Protein AF-A0A925JXV8-F1 (afdb_monomer)

Sequence (235 aa):
MTEHITTAATVFLMLFRVVAAFDGLYLHLWKYRLYARSESRREHELHTAQRLLFVPVVFFLFYKDFIGMALWAGVLFIALEQIVEIMDVLDERDSRAGLGGLSPTEYAAHVVAITERAALIALALAVKPLSEWSPNVPPGTRAGAPSGDLRGFQHHRRQPARHSAVRLANAPSMPEGNYGSLPQAACCAAWGRLRSLLLILDSSAPDYASRGKARHKFGVTGRDARRAGRSCPRR

Foldseek 3Di:
DLVVLLVLLVVLVVVLVVLLCCLVPVVDCPNPNLVVPPLCPVLVVLNVVLVVLVVLLCVLLPVDLAFAVSVVVNVVSVVVSVVSLVVNVVSQQRSCVVVVGDDPVSVVSSVSSVVSVVSSSCSSVVSRDPVRHHNPDPPPDDPPPPPPCPVVPPDPPDDDDDDDDDDDDDDDDDDPDPPPDDDPVVVVVVVVVVVVVVVVVVVPDDPPVPPPDDDDPPDCDDDDDDDDDDDDDDD

pLDDT: mean 76.9, std 22.36, range [40.5, 98.62]

Secondary structure (DSSP, 8-state):
-HHHHHHHHHHHHHHHHHHHHIIIIIIIIIIS-GGG-GGGHHHHHHHHHHHHHHHHHHIIIIIS---HHHHHHHHHHHHHHHHHHHHHHHHHHHHTGGGTS--HHHHHHHHHHHHHHHHHHHHHHHTS-GGGG-TTPPTT--TTS----TTS-S----PPPPP--------------------HHHHHHHHHHHHHHHHHHHTT---GGG-S-----------------------

Structure (mmCIF, N/CA/C/O backbone):
data_AF-A0A925JXV8-F1
#
_entry.id   AF-A0A925JXV8-F1
#
loop_
_atom_site.group_PDB
_atom_site.id
_atom_site.type_symbol
_atom_site.label_atom_id
_atom_site.label_alt_id
_atom_site.label_comp_id
_atom_site.label_asym_id
_atom_site.label_entity_id
_atom_site.label_seq_id
_atom_site.pdbx_PDB_ins_code
_atom_site.Cartn_x
_atom_site.Cartn_y
_atom_site.Cartn_z
_atom_site.occupancy
_atom_site.B_iso_or_equiv
_atom_site.auth_seq_id
_atom_site.auth_comp_id
_atom_site.auth_asym_id
_atom_site.auth_atom_id
_atom_site.pdbx_PDB_model_num
ATOM 1 N N . MET A 1 1 ? 16.965 -14.262 -16.402 1.00 65.44 1 MET A N 1
ATOM 2 C CA . MET A 1 1 ? 17.018 -13.863 -14.972 1.00 65.44 1 MET A CA 1
ATOM 3 C C . MET A 1 1 ? 15.856 -12.948 -14.604 1.00 65.44 1 MET A C 1
ATOM 5 O O . MET A 1 1 ? 15.180 -13.231 -13.626 1.00 65.44 1 MET A O 1
ATOM 9 N N . THR A 1 2 ? 15.582 -11.905 -15.391 1.00 87.94 2 THR A N 1
ATOM 10 C CA . THR A 1 2 ? 14.465 -10.966 -15.172 1.00 87.94 2 THR A CA 1
ATOM 11 C C . THR A 1 2 ? 13.096 -11.649 -15.080 1.00 87.94 2 THR A C 1
ATOM 13 O O . THR A 1 2 ? 12.330 -11.318 -14.186 1.00 87.94 2 THR A O 1
ATOM 16 N N . GLU A 1 3 ? 12.826 -12.671 -15.900 1.00 91.56 3 GLU A N 1
ATOM 17 C CA . GLU A 1 3 ? 11.551 -13.414 -15.878 1.00 91.56 3 GLU A CA 1
ATOM 18 C C . GLU A 1 3 ? 11.208 -14.019 -14.505 1.00 91.56 3 GLU A C 1
ATOM 20 O O . GLU A 1 3 ? 10.062 -13.943 -14.059 1.00 91.56 3 GLU A O 1
ATOM 25 N N . HIS A 1 4 ? 12.195 -14.573 -13.790 1.00 96.31 4 HIS A N 1
ATOM 26 C CA . HIS A 1 4 ? 11.970 -15.141 -12.456 1.00 96.31 4 HIS A CA 1
ATOM 27 C C . HIS A 1 4 ? 11.665 -14.057 -11.418 1.00 96.31 4 HIS A C 1
ATOM 29 O O . HIS A 1 4 ? 10.803 -14.256 -10.565 1.00 96.31 4 HIS A O 1
ATOM 35 N N . ILE A 1 5 ? 12.321 -12.897 -11.514 1.00 96.50 5 ILE A N 1
ATOM 36 C CA . ILE A 1 5 ? 12.087 -11.760 -10.612 1.00 96.50 5 ILE A CA 1
ATOM 37 C C . ILE A 1 5 ? 10.691 -11.173 -10.858 1.00 96.50 5 ILE A C 1
ATOM 39 O O . ILE A 1 5 ? 9.950 -10.941 -9.906 1.00 96.50 5 ILE A O 1
ATOM 43 N N . THR A 1 6 ? 10.282 -11.012 -12.121 1.00 95.56 6 THR A N 1
ATOM 44 C CA . THR A 1 6 ? 8.925 -10.567 -12.480 1.00 95.56 6 THR A CA 1
ATOM 45 C C . THR A 1 6 ? 7.860 -11.557 -12.009 1.00 95.56 6 THR A C 1
ATOM 47 O O . THR A 1 6 ? 6.818 -11.152 -11.486 1.00 95.56 6 THR A O 1
ATOM 50 N N . THR A 1 7 ? 8.127 -12.861 -12.135 1.00 97.12 7 THR A N 1
ATOM 51 C CA . THR A 1 7 ? 7.237 -13.908 -11.616 1.00 97.12 7 THR A CA 1
ATOM 52 C C . THR A 1 7 ? 7.101 -13.790 -10.100 1.00 97.12 7 THR A C 1
ATOM 54 O O . THR A 1 7 ? 5.983 -13.766 -9.590 1.00 97.12 7 THR A O 1
ATOM 57 N N . ALA A 1 8 ? 8.214 -13.635 -9.379 1.00 98.06 8 ALA A N 1
ATOM 58 C CA . ALA A 1 8 ? 8.202 -13.445 -7.932 1.00 98.06 8 ALA A CA 1
ATOM 59 C C . ALA A 1 8 ? 7.422 -12.184 -7.525 1.00 98.06 8 ALA A C 1
ATOM 61 O O . ALA A 1 8 ? 6.550 -12.266 -6.663 1.00 98.06 8 ALA A O 1
ATOM 62 N N . ALA A 1 9 ? 7.655 -11.046 -8.188 1.00 98.06 9 ALA A N 1
ATOM 63 C CA . ALA A 1 9 ? 6.911 -9.808 -7.944 1.00 98.06 9 ALA A CA 1
ATOM 64 C C . ALA A 1 9 ? 5.397 -10.003 -8.131 1.00 98.06 9 ALA A C 1
ATOM 66 O O . ALA A 1 9 ? 4.598 -9.531 -7.325 1.00 98.06 9 ALA A O 1
ATOM 67 N N . THR A 1 10 ? 5.000 -10.752 -9.162 1.00 97.38 10 THR A N 1
ATOM 68 C CA . THR A 1 10 ? 3.589 -11.062 -9.432 1.00 97.38 10 THR A CA 1
ATOM 69 C C . THR A 1 10 ? 2.994 -11.974 -8.357 1.00 97.38 10 THR A C 1
ATOM 71 O O . THR A 1 10 ? 1.856 -11.765 -7.943 1.00 97.38 10 THR A O 1
ATOM 74 N N . VAL A 1 11 ? 3.751 -12.957 -7.857 1.00 98.31 11 VAL A N 1
ATOM 75 C CA . VAL A 1 11 ? 3.322 -13.805 -6.732 1.00 98.31 11 VAL A CA 1
ATOM 76 C C . VAL A 1 11 ? 3.105 -12.968 -5.472 1.00 98.31 11 VAL A C 1
ATOM 78 O O . VAL A 1 11 ? 2.041 -13.076 -4.868 1.00 98.31 11 VAL A O 1
ATOM 81 N N . PHE A 1 12 ? 4.046 -12.088 -5.114 1.00 98.44 12 PHE A N 1
ATOM 82 C CA . PHE A 1 12 ? 3.872 -11.180 -3.974 1.00 98.44 12 PHE A CA 1
ATOM 83 C C . PHE A 1 12 ? 2.671 -10.247 -4.152 1.00 98.44 12 PHE A C 1
ATOM 85 O O . PHE A 1 12 ? 1.933 -10.037 -3.197 1.00 98.44 12 PHE A O 1
ATOM 92 N N . LEU A 1 13 ? 2.404 -9.758 -5.368 1.00 98.00 13 LEU A N 1
ATOM 93 C CA . LEU A 1 13 ? 1.188 -8.992 -5.652 1.00 98.00 13 LEU A CA 1
ATOM 94 C C . LEU A 1 13 ? -0.088 -9.801 -5.389 1.00 98.00 13 LEU A C 1
ATOM 96 O O . LEU A 1 13 ? -1.047 -9.265 -4.836 1.00 98.00 13 LEU A O 1
ATOM 100 N N . MET A 1 14 ? -0.124 -11.080 -5.763 1.00 98.31 14 MET A N 1
ATOM 101 C CA . MET A 1 14 ? -1.291 -11.927 -5.498 1.00 98.31 14 MET A CA 1
ATOM 102 C C . MET A 1 14 ? -1.467 -12.209 -4.004 1.00 98.31 14 MET A C 1
ATOM 104 O O . MET A 1 14 ? -2.591 -12.124 -3.511 1.00 98.31 14 MET A O 1
ATOM 108 N N . LEU A 1 15 ? -0.380 -12.497 -3.284 1.00 98.31 15 LEU A N 1
ATOM 109 C CA . LEU A 1 15 ? -0.408 -12.722 -1.835 1.00 98.31 15 LEU A CA 1
ATOM 110 C C . LEU A 1 15 ? -0.863 -11.466 -1.083 1.00 98.31 15 LEU A C 1
ATOM 112 O O . LEU A 1 15 ? -1.846 -11.532 -0.343 1.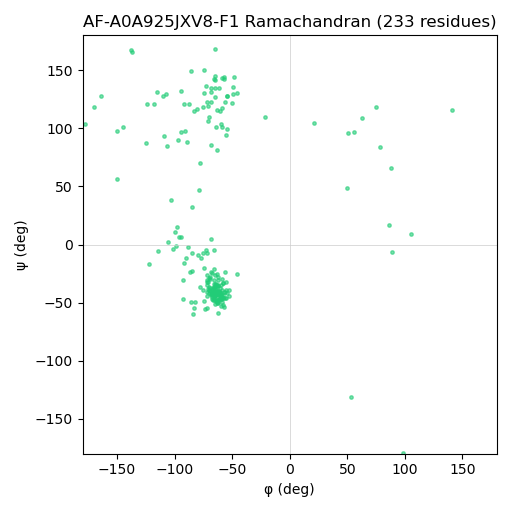00 98.31 15 LEU A O 1
ATOM 116 N N . PHE A 1 16 ? -0.278 -10.312 -1.415 1.00 98.00 16 PHE A N 1
ATOM 117 C CA . PHE A 1 16 ? -0.672 -9.014 -0.873 1.00 98.00 16 PHE A CA 1
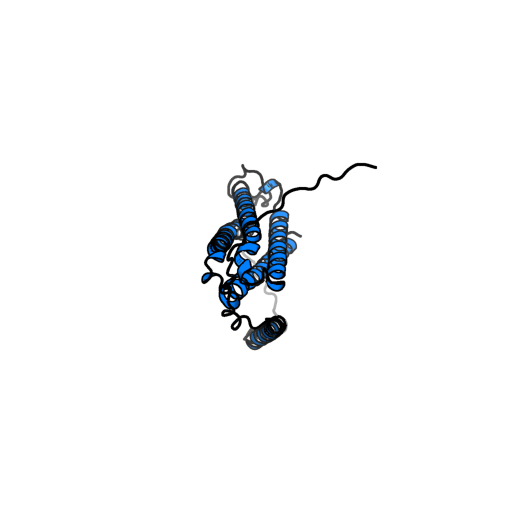ATOM 118 C C . PHE A 1 16 ? -2.173 -8.769 -1.033 1.00 98.00 16 PHE A C 1
ATOM 120 O O . PHE A 1 16 ? -2.846 -8.352 -0.095 1.00 98.00 16 PHE A O 1
ATOM 127 N N . ARG A 1 17 ? -2.745 -9.081 -2.204 1.00 96.75 17 ARG A N 1
ATOM 128 C CA . ARG A 1 17 ? -4.188 -8.915 -2.439 1.00 96.75 17 ARG A CA 1
ATOM 129 C C . ARG A 1 17 ? -5.046 -9.821 -1.563 1.00 96.75 17 ARG A C 1
ATOM 131 O O . ARG A 1 17 ? -6.148 -9.415 -1.199 1.00 96.75 17 ARG A O 1
ATOM 138 N N . VAL A 1 18 ? -4.580 -11.027 -1.243 1.00 98.12 18 VAL A N 1
ATOM 139 C CA . VAL A 1 18 ? -5.290 -11.933 -0.330 1.00 98.12 18 VAL A CA 1
ATOM 140 C C . VAL A 1 18 ? -5.279 -11.363 1.086 1.00 98.12 18 VAL A C 1
ATOM 142 O O . VAL A 1 18 ? -6.338 -11.293 1.711 1.00 98.12 18 VAL A O 1
ATOM 145 N N . VAL A 1 19 ? -4.123 -10.903 1.570 1.00 97.94 19 VAL A N 1
ATOM 146 C CA . VAL A 1 19 ? -3.995 -10.316 2.913 1.00 97.94 19 VAL A CA 1
ATOM 147 C C . VAL A 1 19 ? -4.783 -9.006 3.018 1.00 97.94 19 VAL A C 1
ATOM 149 O O . VAL A 1 19 ? -5.568 -8.844 3.947 1.00 97.94 19 VAL A O 1
ATOM 152 N N . ALA A 1 20 ? -4.689 -8.126 2.020 1.00 95.75 20 ALA A N 1
ATOM 153 C CA . ALA A 1 20 ? -5.455 -6.880 1.966 1.00 95.75 20 ALA A CA 1
ATOM 154 C C . ALA A 1 20 ? -6.976 -7.118 1.902 1.00 95.75 20 ALA A C 1
ATOM 156 O O . ALA A 1 20 ? -7.757 -6.356 2.470 1.00 95.75 20 ALA A O 1
ATOM 157 N N . ALA A 1 21 ? -7.429 -8.183 1.228 1.00 95.94 21 ALA A N 1
ATOM 158 C CA . ALA A 1 21 ? -8.842 -8.561 1.231 1.00 95.94 21 ALA A CA 1
ATOM 159 C C . ALA A 1 21 ? -9.285 -9.107 2.595 1.00 95.94 21 ALA A C 1
ATOM 161 O O . ALA A 1 21 ? -10.394 -8.807 3.037 1.00 95.94 21 ALA A O 1
ATOM 162 N N . PHE A 1 22 ? -8.439 -9.891 3.265 1.00 97.75 22 PHE A N 1
ATOM 163 C CA . PHE A 1 22 ? -8.700 -10.350 4.628 1.00 97.75 22 PHE A CA 1
ATOM 164 C C . PHE A 1 22 ? -8.825 -9.164 5.596 1.00 97.75 22 PHE A C 1
ATOM 166 O O . PHE A 1 22 ? -9.798 -9.084 6.343 1.00 97.75 22 PHE A O 1
ATOM 173 N N . ASP A 1 23 ? -7.915 -8.203 5.521 1.00 95.50 23 ASP A N 1
ATOM 174 C CA . ASP A 1 23 ? -7.970 -6.989 6.331 1.00 95.50 23 ASP A CA 1
ATOM 175 C C . ASP A 1 23 ? -9.236 -6.152 6.039 1.00 95.50 23 ASP A C 1
ATOM 177 O O . ASP A 1 23 ? -10.121 -6.002 6.888 1.00 95.50 23 ASP A O 1
ATOM 181 N N . GLY A 1 24 ? -9.424 -5.728 4.787 1.00 94.00 24 GLY A N 1
ATOM 182 C CA . GLY A 1 24 ? -10.517 -4.826 4.418 1.00 94.00 24 GLY A CA 1
ATOM 183 C C . GLY A 1 24 ? -11.922 -5.447 4.458 1.00 94.00 24 GLY A C 1
ATOM 184 O O . GLY A 1 24 ? -12.889 -4.780 4.835 1.00 94.00 24 GLY A O 1
ATOM 185 N N . LEU A 1 25 ? -12.084 -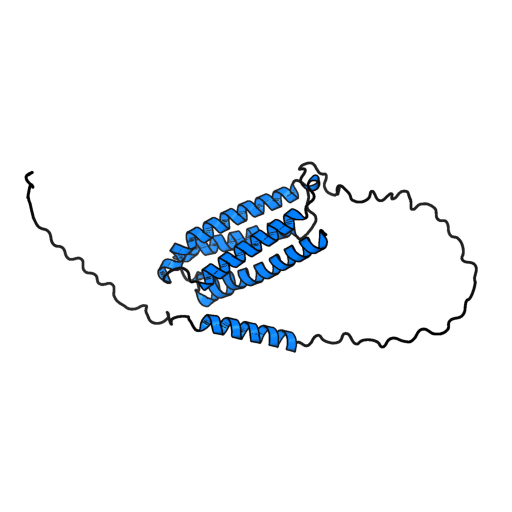6.713 4.057 1.00 95.19 25 LEU A N 1
ATOM 186 C CA . LEU A 1 25 ? -13.405 -7.359 4.005 1.00 95.19 25 LEU A CA 1
ATOM 187 C C . LEU A 1 25 ? -13.729 -8.103 5.296 1.00 95.19 25 LEU A C 1
ATOM 189 O O . LEU A 1 25 ? -14.839 -7.974 5.817 1.00 95.19 25 LEU A O 1
ATOM 193 N N . TYR A 1 26 ? -12.792 -8.898 5.813 1.00 97.50 26 TYR A N 1
ATOM 194 C CA . TYR A 1 26 ? -13.073 -9.709 6.991 1.00 97.50 26 TYR A CA 1
ATOM 195 C C . TYR A 1 26 ? -12.904 -8.907 8.281 1.00 97.50 26 TYR A C 1
ATOM 197 O O . TYR A 1 26 ? -13.858 -8.832 9.055 1.00 97.50 26 TYR A O 1
ATOM 205 N N . LEU A 1 27 ? -11.754 -8.271 8.517 1.00 95.81 27 LEU A N 1
ATOM 206 C CA . LEU A 1 27 ? -11.536 -7.532 9.765 1.00 95.81 27 LEU A CA 1
ATOM 207 C C . LEU A 1 27 ? -12.368 -6.243 9.801 1.00 95.81 27 LEU A C 1
ATOM 209 O O . LEU A 1 27 ? -13.189 -6.066 10.706 1.00 95.81 27 LEU A O 1
ATOM 213 N N . HIS A 1 28 ? -12.235 -5.384 8.792 1.00 95.12 28 HIS A N 1
ATOM 214 C CA . HIS A 1 28 ? -12.816 -4.040 8.819 1.00 95.12 28 HIS A CA 1
ATOM 215 C C . HIS A 1 28 ? -14.338 -4.043 8.620 1.00 95.12 28 HIS A C 1
ATOM 217 O O . HIS A 1 28 ? -15.081 -3.413 9.385 1.00 95.12 28 HIS A O 1
ATOM 223 N N . LEU A 1 29 ? -14.826 -4.761 7.603 1.00 94.56 29 LEU A N 1
ATOM 224 C CA . LEU A 1 29 ? -16.243 -4.748 7.240 1.00 94.56 29 LEU A CA 1
ATOM 225 C C . LEU A 1 29 ? -17.071 -5.760 8.045 1.00 94.56 29 LEU A C 1
ATOM 227 O O . LEU A 1 29 ? -18.108 -5.385 8.598 1.00 94.56 29 LEU A O 1
ATOM 231 N N . TRP A 1 30 ? -16.635 -7.020 8.133 1.00 96.75 30 TRP A N 1
ATOM 232 C CA . TRP A 1 30 ? -17.416 -8.081 8.781 1.00 96.75 30 TRP A CA 1
ATOM 233 C C . TRP A 1 30 ? -17.234 -8.122 10.304 1.00 96.75 30 TRP A C 1
ATOM 235 O O . TRP A 1 30 ? -18.213 -7.993 11.039 1.00 96.75 30 TRP A O 1
ATOM 245 N N . LYS A 1 31 ? -16.004 -8.320 10.792 1.00 95.81 31 LYS A N 1
ATOM 246 C CA . LYS A 1 31 ? -15.706 -8.624 12.202 1.00 95.81 31 LYS A CA 1
ATOM 247 C C . LYS A 1 31 ? -15.858 -7.402 13.106 1.00 95.81 31 LYS A C 1
ATOM 249 O O . LYS A 1 31 ? -16.614 -7.450 14.074 1.00 95.81 31 LYS A O 1
ATOM 254 N N . TYR A 1 32 ? -15.165 -6.306 12.799 1.00 95.12 32 TYR A N 1
ATOM 255 C CA . TYR A 1 32 ? -15.152 -5.107 13.648 1.00 95.12 32 TYR A CA 1
ATOM 256 C C . TYR A 1 32 ? -16.225 -4.080 13.281 1.00 95.12 32 TYR A C 1
ATOM 258 O O . TYR A 1 32 ? -16.559 -3.219 14.106 1.00 95.12 32 TYR A O 1
ATOM 266 N N . ARG A 1 33 ? -16.803 -4.208 12.077 1.00 95.31 33 ARG A N 1
ATOM 267 C CA . ARG A 1 33 ? -17.865 -3.341 11.540 1.00 95.31 33 ARG A CA 1
ATOM 268 C C . ARG A 1 33 ? -17.510 -1.862 11.683 1.00 95.31 33 ARG A C 1
ATOM 270 O O . ARG A 1 33 ? -18.306 -1.064 12.175 1.00 95.31 33 ARG A O 1
ATOM 277 N N . LEU A 1 34 ? -16.301 -1.502 11.273 1.00 94.56 34 LEU A N 1
ATOM 278 C CA . LEU A 1 34 ? -15.728 -0.175 11.510 1.00 94.56 34 LEU A CA 1
ATOM 279 C C . LEU A 1 34 ? -16.522 0.943 10.838 1.00 94.56 34 LEU A C 1
ATOM 281 O O . LEU A 1 34 ? -16.613 2.040 11.371 1.00 94.56 34 LEU A O 1
ATOM 285 N N . TYR A 1 35 ? -17.201 0.640 9.730 1.00 93.81 35 TYR A N 1
ATOM 286 C CA . TYR A 1 35 ? -18.130 1.564 9.073 1.00 93.81 35 TYR A CA 1
ATOM 287 C C . TYR A 1 35 ? -19.253 2.074 9.998 1.00 93.81 35 TYR A C 1
ATOM 289 O O . TYR A 1 35 ? -19.836 3.123 9.738 1.00 93.81 35 TYR A O 1
ATOM 297 N N . ALA A 1 36 ? -19.587 1.336 11.062 1.00 95.69 36 ALA A N 1
ATOM 298 C CA . ALA A 1 36 ? -20.611 1.720 12.030 1.00 95.69 36 ALA A CA 1
ATOM 299 C C . ALA A 1 36 ? -20.061 2.584 13.180 1.00 95.69 36 ALA A C 1
ATOM 301 O O . ALA A 1 36 ? -20.828 2.989 14.054 1.00 95.69 36 ALA A O 1
ATOM 302 N N . ARG A 1 37 ? -18.750 2.852 13.203 1.00 94.81 37 ARG A N 1
ATOM 303 C CA . ARG A 1 37 ? -18.054 3.579 14.269 1.00 94.81 37 ARG A CA 1
ATOM 304 C C . ARG A 1 37 ? -17.618 4.945 13.756 1.00 94.81 37 ARG A C 1
ATOM 306 O O . ARG A 1 37 ? -16.971 5.057 12.719 1.00 94.81 37 ARG A O 1
ATOM 313 N N . SER A 1 38 ? -17.975 5.998 14.482 1.00 95.06 38 SER A N 1
ATOM 314 C CA . SER A 1 38 ? -17.591 7.373 14.135 1.00 95.06 38 SER A CA 1
ATOM 315 C C . SER A 1 38 ? -16.080 7.593 14.183 1.00 95.06 38 SER A C 1
ATOM 317 O O . SER A 1 38 ? -15.541 8.344 13.376 1.00 95.06 38 SER A O 1
ATOM 319 N N . GLU A 1 39 ? -15.417 6.907 15.104 1.00 95.56 39 GLU A N 1
ATOM 320 C CA . GLU A 1 39 ? -13.990 6.965 15.394 1.00 95.56 39 GLU A CA 1
ATOM 321 C C . GLU A 1 39 ? -13.155 6.371 14.252 1.00 95.56 39 GLU A C 1
ATOM 323 O O . GLU A 1 39 ? -12.006 6.750 14.071 1.00 95.56 39 GLU A O 1
ATOM 328 N N . SER A 1 40 ? -13.743 5.491 13.435 1.00 95.62 40 SER A N 1
ATOM 329 C CA . SER A 1 40 ? -13.074 4.835 12.304 1.00 95.62 40 SER A CA 1
ATOM 330 C C . SER A 1 40 ? -13.318 5.529 10.958 1.00 95.62 40 SER A C 1
ATOM 332 O O . SER A 1 40 ? -12.936 4.995 9.920 1.00 95.62 40 SER A O 1
ATOM 334 N N . ARG A 1 41 ? -13.973 6.700 10.926 1.00 94.69 41 ARG A N 1
ATOM 335 C CA . ARG A 1 41 ? -14.292 7.392 9.660 1.00 94.69 41 ARG A CA 1
ATOM 336 C C . ARG A 1 41 ? -13.044 7.800 8.885 1.00 94.69 41 ARG A C 1
ATOM 338 O O . ARG A 1 41 ? -12.951 7.490 7.702 1.00 94.69 41 ARG A O 1
ATOM 345 N N . ARG A 1 42 ? -12.094 8.455 9.559 1.00 95.69 42 ARG A N 1
ATOM 346 C CA . ARG A 1 42 ? -10.855 8.926 8.927 1.00 95.69 42 ARG A CA 1
ATOM 347 C C . ARG A 1 42 ? -10.017 7.760 8.407 1.00 95.69 42 ARG A C 1
ATOM 349 O O . ARG A 1 42 ? -9.567 7.798 7.274 1.00 95.69 42 ARG A O 1
ATOM 356 N N . GLU A 1 43 ? -9.898 6.692 9.182 1.00 94.69 43 GLU A N 1
ATOM 357 C CA . GLU A 1 43 ? -9.246 5.462 8.731 1.00 94.69 43 GLU A CA 1
ATOM 358 C C . GLU A 1 43 ? -9.938 4.860 7.497 1.00 94.69 43 GLU A C 1
ATOM 360 O O . GLU A 1 43 ? -9.291 4.483 6.527 1.00 94.69 43 GLU A O 1
ATOM 365 N N . HIS A 1 44 ? -11.273 4.832 7.461 1.00 94.00 44 HIS A N 1
ATOM 366 C CA . HIS A 1 44 ? -11.982 4.337 6.281 1.00 94.00 44 HIS A CA 1
ATOM 367 C C . HIS A 1 44 ? -11.695 5.179 5.025 1.00 94.00 44 HIS A C 1
ATOM 369 O O . HIS A 1 44 ? -11.605 4.640 3.914 1.00 94.00 44 HIS A O 1
ATOM 375 N N . GLU A 1 45 ? -11.545 6.496 5.188 1.00 95.69 45 GLU A N 1
ATOM 376 C CA . GLU A 1 45 ? -11.118 7.408 4.124 1.00 95.69 45 GLU A CA 1
ATOM 377 C C . GLU A 1 45 ? -9.676 7.113 3.687 1.00 95.69 45 GLU A C 1
ATOM 379 O O . GLU A 1 45 ? -9.429 7.001 2.484 1.00 95.69 45 GLU A O 1
ATOM 384 N N . LEU A 1 46 ? -8.755 6.903 4.633 1.00 96.38 46 LEU A N 1
ATOM 385 C CA . LEU A 1 46 ? -7.351 6.572 4.371 1.00 96.38 46 LEU A CA 1
ATOM 386 C C . LEU A 1 46 ? -7.204 5.228 3.645 1.00 96.38 46 LEU A C 1
ATOM 388 O O . LEU A 1 46 ? -6.638 5.202 2.553 1.00 96.38 46 LEU A O 1
ATOM 392 N N . HIS A 1 47 ? -7.829 4.149 4.121 1.00 93.50 47 HIS A N 1
ATOM 393 C CA . HIS A 1 47 ? -7.874 2.862 3.407 1.00 93.50 47 HIS A CA 1
ATOM 394 C C . HIS A 1 47 ? -8.491 2.967 2.008 1.00 93.50 47 HIS A C 1
ATOM 396 O O . HIS A 1 47 ? -8.157 2.211 1.089 1.00 93.50 47 HIS A O 1
ATOM 402 N N . THR A 1 48 ? -9.464 3.858 1.813 1.00 94.56 48 THR A N 1
ATOM 403 C CA . THR A 1 48 ? -10.055 4.077 0.486 1.00 94.56 48 THR A CA 1
ATOM 404 C C . THR A 1 48 ? -9.080 4.814 -0.423 1.00 94.56 48 THR A C 1
ATOM 406 O O . THR A 1 48 ? -8.876 4.387 -1.561 1.00 94.56 48 THR A O 1
ATOM 409 N N . ALA A 1 49 ? -8.426 5.860 0.082 1.00 97.44 49 ALA A N 1
ATOM 410 C CA . ALA A 1 49 ? -7.381 6.578 -0.635 1.00 97.44 49 ALA A CA 1
ATOM 411 C C . ALA A 1 49 ? -6.211 5.653 -0.999 1.00 97.44 49 ALA A C 1
ATOM 413 O O . ALA A 1 49 ? -5.780 5.656 -2.150 1.00 97.44 49 ALA A O 1
ATOM 414 N N . GLN A 1 50 ? -5.766 4.798 -0.076 1.00 95.75 50 GLN A N 1
ATOM 415 C CA . GLN A 1 50 ? -4.711 3.819 -0.322 1.00 95.75 50 GLN A CA 1
ATOM 416 C C . GLN A 1 50 ? -5.089 2.865 -1.462 1.00 95.75 50 GLN A C 1
ATOM 418 O O . GLN A 1 50 ? -4.333 2.710 -2.421 1.00 95.75 50 GLN A O 1
ATOM 423 N N . ARG A 1 51 ? -6.294 2.276 -1.424 1.00 94.31 51 ARG A N 1
ATOM 424 C CA . ARG A 1 51 ? -6.786 1.389 -2.495 1.00 94.31 51 ARG A CA 1
ATOM 425 C C . ARG A 1 51 ? -6.836 2.090 -3.850 1.00 94.31 51 ARG A C 1
ATOM 427 O O . ARG A 1 51 ? -6.493 1.477 -4.858 1.00 94.31 51 ARG A O 1
ATOM 434 N N . LEU A 1 52 ? -7.241 3.360 -3.882 1.00 97.38 52 LEU A N 1
ATOM 435 C CA . LEU A 1 52 ? -7.271 4.157 -5.109 1.00 97.38 52 LEU A CA 1
ATOM 436 C C . LEU A 1 52 ? -5.866 4.492 -5.621 1.00 97.38 52 LEU A C 1
ATOM 438 O O . LEU A 1 52 ? -5.642 4.408 -6.825 1.00 97.38 52 LEU A O 1
ATOM 442 N N . LEU A 1 53 ? -4.921 4.821 -4.736 1.00 97.88 53 LEU A N 1
ATOM 443 C CA . LEU A 1 53 ? -3.522 5.103 -5.082 1.00 97.88 53 LEU A CA 1
ATOM 444 C C . LEU A 1 53 ? -2.760 3.850 -5.519 1.00 97.88 53 LEU A C 1
ATOM 446 O O . LEU A 1 53 ? -1.865 3.939 -6.356 1.00 97.88 53 LEU A O 1
ATOM 450 N N . PHE A 1 54 ? -3.136 2.672 -5.028 1.00 97.12 54 PHE A N 1
ATOM 451 C CA . PHE A 1 54 ? -2.486 1.428 -5.428 1.00 97.12 54 PHE A CA 1
ATOM 452 C C . PHE A 1 54 ? -2.837 1.002 -6.867 1.00 97.12 54 PHE A C 1
ATOM 454 O O . PHE A 1 54 ? -2.032 0.351 -7.533 1.00 97.12 54 PHE A O 1
ATOM 461 N N . VAL A 1 55 ? -3.997 1.406 -7.404 1.00 97.50 55 VAL A N 1
ATOM 462 C CA . VAL A 1 55 ? -4.381 1.131 -8.805 1.00 97.50 55 VAL A CA 1
ATOM 463 C C . VAL A 1 55 ? -3.352 1.670 -9.812 1.00 97.50 55 VAL A C 1
ATOM 465 O O . VAL A 1 55 ? -2.867 0.878 -10.628 1.00 97.50 55 VAL A O 1
ATOM 468 N N . PRO A 1 56 ? -2.967 2.964 -9.793 1.00 97.81 56 PRO A N 1
ATOM 469 C CA . PRO A 1 56 ? -1.929 3.464 -10.683 1.00 97.81 56 PRO A CA 1
ATOM 470 C C . PRO A 1 56 ? -0.553 2.852 -10.392 1.00 97.81 56 PRO A C 1
ATOM 472 O O . PRO A 1 56 ? 0.194 2.641 -11.343 1.00 97.81 56 PRO A O 1
ATOM 475 N N . VAL A 1 57 ? -0.221 2.484 -9.145 1.00 98.06 57 VAL A N 1
ATOM 476 C CA . VAL A 1 57 ? 1.025 1.742 -8.847 1.00 98.06 57 VAL A CA 1
ATOM 477 C C . VAL A 1 57 ? 1.065 0.425 -9.624 1.00 98.06 57 VAL A C 1
ATOM 479 O O . VAL A 1 57 ? 2.018 0.168 -10.361 1.00 98.06 57 VAL A O 1
ATOM 482 N N . VAL A 1 58 ? 0.007 -0.387 -9.533 1.00 97.56 58 VAL A N 1
ATOM 483 C CA . VAL A 1 58 ? -0.085 -1.650 -10.281 1.00 97.56 58 VAL A CA 1
ATOM 484 C C . VAL A 1 58 ? -0.049 -1.397 -11.787 1.00 97.56 58 VAL A C 1
ATOM 486 O O . VAL A 1 58 ? 0.638 -2.112 -12.515 1.00 97.56 58 VAL A O 1
ATOM 489 N N . PHE A 1 59 ? -0.738 -0.362 -12.269 1.00 97.38 59 PHE A N 1
ATOM 490 C CA . PHE A 1 59 ? -0.729 0.001 -13.684 1.00 97.38 59 PHE A CA 1
ATOM 491 C C . PHE A 1 59 ? 0.685 0.329 -14.188 1.00 97.38 59 PHE A C 1
ATOM 493 O O . PHE A 1 59 ? 1.138 -0.284 -15.155 1.00 97.38 59 PHE A O 1
ATOM 500 N N . PHE A 1 60 ? 1.406 1.240 -13.528 1.00 96.62 60 PHE A N 1
ATOM 501 C CA . PHE A 1 60 ? 2.739 1.667 -13.964 1.00 96.62 60 PHE A CA 1
ATOM 502 C C . PHE A 1 60 ? 3.809 0.581 -13.807 1.00 96.62 60 PHE A C 1
ATOM 504 O O . PHE A 1 60 ? 4.756 0.551 -14.594 1.00 96.62 60 PHE A O 1
ATOM 511 N N . LEU A 1 61 ? 3.672 -0.313 -12.825 1.00 95.88 61 LEU A N 1
ATOM 512 C CA . LEU A 1 61 ? 4.681 -1.340 -12.563 1.00 95.88 61 LEU A CA 1
ATOM 513 C C . LEU A 1 61 ? 4.421 -2.676 -13.276 1.00 95.88 61 LEU A C 1
ATOM 515 O O . LEU A 1 61 ? 5.390 -3.346 -13.628 1.00 95.88 61 LEU A O 1
ATOM 519 N N . PHE A 1 62 ? 3.160 -3.061 -13.517 1.00 94.94 62 PHE A N 1
ATOM 520 C CA . PHE A 1 62 ? 2.811 -4.421 -13.968 1.00 94.94 62 PHE A CA 1
ATOM 521 C C . PHE A 1 62 ? 2.041 -4.505 -15.292 1.00 94.94 62 PHE A C 1
ATOM 523 O O . PHE A 1 62 ? 1.983 -5.588 -15.869 1.00 94.94 62 PHE A O 1
ATOM 530 N N . TYR A 1 63 ? 1.429 -3.426 -15.796 1.00 93.62 63 TYR A N 1
ATOM 531 C CA . TYR A 1 63 ? 0.602 -3.535 -17.010 1.00 93.62 63 TYR A CA 1
ATOM 532 C C . TYR A 1 63 ? 1.420 -3.506 -18.305 1.00 93.62 63 TYR A C 1
ATOM 534 O O . TYR A 1 63 ? 1.223 -4.329 -19.198 1.00 93.62 63 TYR A O 1
ATOM 542 N N . LYS A 1 64 ? 2.320 -2.531 -18.429 1.00 88.81 64 LYS A N 1
ATOM 543 C CA . LYS A 1 64 ? 3.198 -2.348 -19.589 1.00 88.81 64 LYS A CA 1
ATOM 544 C C . LYS A 1 64 ? 4.600 -1.993 -19.119 1.00 88.81 64 LYS A C 1
ATOM 546 O O . LYS A 1 64 ? 4.816 -1.603 -17.975 1.00 88.81 64 LYS A O 1
ATOM 551 N N . ASP A 1 65 ? 5.547 -2.055 -20.043 1.00 88.94 65 ASP A N 1
ATOM 552 C CA . ASP A 1 65 ? 6.914 -1.601 -19.821 1.00 88.94 65 ASP A CA 1
ATOM 553 C C . ASP A 1 65 ? 7.012 -0.073 -19.898 1.00 88.94 65 ASP A C 1
ATOM 555 O O . ASP A 1 65 ? 7.532 0.492 -20.859 1.00 88.94 65 ASP A O 1
ATOM 559 N N . PHE A 1 66 ? 6.451 0.607 -18.897 1.00 92.62 66 PHE A N 1
ATOM 560 C CA . PHE A 1 66 ? 6.583 2.054 -18.764 1.00 92.62 66 PHE A CA 1
ATOM 561 C C . PHE A 1 66 ? 8.036 2.452 -18.490 1.00 92.62 66 PHE A C 1
ATOM 563 O O . PHE A 1 66 ? 8.749 1.775 -17.749 1.00 92.62 66 PHE A O 1
ATOM 570 N N . ILE A 1 67 ? 8.433 3.574 -19.090 1.00 92.94 67 ILE A N 1
ATOM 571 C CA . ILE A 1 67 ? 9.787 4.134 -19.090 1.00 92.94 67 ILE A CA 1
ATOM 572 C C . ILE A 1 67 ? 9.731 5.655 -18.874 1.00 92.94 67 ILE A C 1
ATOM 574 O O . ILE A 1 67 ? 8.668 6.275 -19.001 1.00 92.94 67 ILE A O 1
ATOM 578 N N . GLY A 1 68 ? 10.872 6.261 -18.558 1.00 93.75 68 GLY A N 1
ATOM 579 C CA . GLY A 1 68 ? 11.053 7.702 -18.406 1.00 93.75 68 GLY A CA 1
ATOM 580 C C . GLY A 1 68 ? 10.052 8.335 -17.445 1.00 93.75 68 GLY A C 1
ATOM 581 O O . GLY A 1 68 ? 9.839 7.840 -16.339 1.00 93.75 68 GLY A O 1
ATOM 582 N N . MET A 1 69 ? 9.410 9.431 -17.862 1.00 94.62 69 MET A N 1
ATOM 583 C CA . MET A 1 69 ? 8.457 10.162 -17.013 1.00 94.62 69 MET A CA 1
ATOM 584 C C . MET A 1 69 ? 7.271 9.310 -16.539 1.00 94.62 69 MET A C 1
ATOM 586 O O . MET A 1 69 ? 6.762 9.541 -15.445 1.00 94.62 69 MET A O 1
ATOM 590 N N . ALA A 1 70 ? 6.845 8.305 -17.311 1.00 93.94 70 ALA A N 1
ATOM 591 C CA . ALA A 1 70 ? 5.781 7.400 -16.879 1.00 93.94 70 ALA A CA 1
ATOM 592 C C . ALA A 1 70 ? 6.242 6.474 -15.739 1.00 93.94 70 ALA A C 1
ATOM 594 O O . ALA A 1 70 ? 5.479 6.214 -14.813 1.00 93.94 70 ALA A O 1
ATOM 595 N N . LEU A 1 71 ? 7.500 6.022 -15.762 1.00 94.75 71 LEU A N 1
ATOM 596 C CA . LEU A 1 71 ? 8.075 5.246 -14.661 1.00 94.75 71 LEU A CA 1
ATOM 597 C C . LEU A 1 71 ? 8.220 6.106 -13.393 1.00 94.75 71 LEU A C 1
ATOM 599 O O . LEU A 1 71 ? 7.862 5.663 -12.302 1.00 94.75 71 LEU A O 1
ATOM 603 N N . TRP A 1 72 ? 8.638 7.369 -13.541 1.00 97.06 72 TRP A N 1
ATOM 604 C CA . TRP A 1 72 ? 8.672 8.339 -12.439 1.00 97.06 72 TRP A CA 1
ATOM 605 C C . TRP A 1 72 ? 7.286 8.654 -11.867 1.00 97.06 72 TRP A C 1
ATOM 607 O O . TRP A 1 72 ? 7.155 8.803 -10.653 1.00 97.06 72 TRP A O 1
ATOM 617 N N . ALA A 1 73 ? 6.241 8.695 -12.699 1.00 96.81 73 ALA A N 1
ATOM 618 C CA . ALA A 1 73 ? 4.866 8.800 -12.213 1.00 96.81 73 ALA A CA 1
ATOM 619 C C . ALA A 1 73 ? 4.495 7.602 -11.321 1.00 96.81 73 ALA A C 1
ATOM 621 O O . ALA A 1 73 ? 3.904 7.794 -10.262 1.00 96.81 73 ALA A O 1
ATOM 622 N N . GLY A 1 74 ? 4.911 6.384 -11.688 1.00 97.50 74 GLY A N 1
ATOM 623 C CA . GLY A 1 74 ? 4.777 5.201 -10.832 1.00 97.50 74 GLY A CA 1
ATOM 624 C C . GLY A 1 74 ? 5.442 5.378 -9.462 1.00 97.50 74 GLY A C 1
ATOM 625 O O . GLY A 1 74 ? 4.810 5.119 -8.442 1.00 97.50 74 GLY A O 1
ATOM 626 N N . VAL A 1 75 ? 6.676 5.895 -9.423 1.00 98.25 75 VAL A N 1
ATOM 627 C CA . VAL A 1 75 ? 7.386 6.195 -8.161 1.00 98.25 75 VAL A CA 1
ATOM 628 C C . VAL A 1 75 ? 6.662 7.253 -7.328 1.00 98.25 75 VAL A C 1
ATOM 630 O O . VAL A 1 75 ? 6.560 7.104 -6.112 1.00 98.25 75 VAL A O 1
ATOM 633 N N . LEU A 1 76 ? 6.114 8.293 -7.960 1.00 98.38 76 LEU A N 1
ATOM 634 C CA . LEU A 1 76 ? 5.302 9.290 -7.263 1.00 98.38 76 LEU A CA 1
ATOM 635 C C . LEU A 1 76 ? 4.077 8.644 -6.601 1.00 98.38 76 LEU A C 1
ATOM 637 O O . LEU A 1 76 ? 3.814 8.907 -5.431 1.00 98.38 76 LEU A O 1
ATOM 641 N N . PHE A 1 77 ? 3.352 7.776 -7.312 1.00 98.62 77 PHE A N 1
ATOM 642 C CA . PHE A 1 77 ? 2.202 7.075 -6.734 1.00 98.62 77 PHE A CA 1
ATOM 643 C C . PHE A 1 77 ? 2.595 6.137 -5.589 1.00 98.62 77 PHE A C 1
ATOM 645 O O . PHE A 1 77 ? 1.864 6.081 -4.606 1.00 98.62 77 PHE A O 1
ATOM 652 N N . ILE A 1 78 ? 3.754 5.473 -5.662 1.00 98.50 78 ILE A N 1
ATOM 653 C CA . ILE A 1 78 ? 4.301 4.682 -4.545 1.00 98.50 78 ILE A CA 1
ATOM 654 C C . ILE A 1 78 ? 4.551 5.574 -3.324 1.00 98.50 78 ILE A C 1
ATOM 656 O O . ILE A 1 78 ? 4.170 5.219 -2.214 1.00 98.50 78 ILE A O 1
ATOM 660 N N . ALA A 1 79 ? 5.163 6.746 -3.513 1.00 98.50 79 ALA A N 1
ATOM 661 C CA . ALA A 1 79 ? 5.438 7.665 -2.411 1.00 98.50 79 ALA A CA 1
ATOM 662 C C . ALA A 1 79 ? 4.147 8.202 -1.771 1.00 98.50 79 ALA A C 1
ATOM 664 O O . ALA A 1 79 ? 4.040 8.247 -0.547 1.00 98.50 79 ALA A O 1
ATOM 665 N N . LEU A 1 80 ? 3.156 8.577 -2.586 1.00 98.56 80 LEU A N 1
ATOM 666 C CA . LEU A 1 80 ? 1.851 9.031 -2.098 1.00 98.56 80 LEU A CA 1
ATOM 667 C C . LEU A 1 80 ? 1.104 7.917 -1.356 1.00 98.56 80 LEU A C 1
ATOM 669 O O . LEU A 1 80 ? 0.552 8.168 -0.288 1.00 98.56 80 LEU A O 1
ATOM 673 N N . GLU A 1 81 ? 1.113 6.694 -1.890 1.00 97.94 81 GLU A N 1
ATOM 674 C CA . GLU A 1 81 ? 0.528 5.520 -1.234 1.00 97.94 81 GLU A CA 1
ATOM 675 C C . GLU A 1 81 ? 1.191 5.260 0.121 1.00 97.94 81 GLU A C 1
ATOM 677 O O . GLU A 1 81 ? 0.494 5.120 1.122 1.00 97.94 81 GLU A O 1
ATOM 682 N N . GLN A 1 82 ? 2.524 5.315 0.185 1.00 97.75 82 GLN A N 1
ATOM 683 C CA . GLN A 1 82 ? 3.271 5.115 1.424 1.00 97.75 82 GLN A CA 1
ATOM 684 C C . GLN A 1 82 ? 2.978 6.190 2.482 1.00 97.75 82 GLN A C 1
ATOM 686 O O . GLN A 1 82 ? 2.966 5.882 3.675 1.00 97.75 82 GLN A O 1
ATOM 691 N N . ILE A 1 83 ? 2.739 7.441 2.076 1.00 98.38 83 ILE A N 1
ATOM 692 C CA . ILE A 1 83 ? 2.322 8.512 2.995 1.00 98.38 83 ILE A CA 1
ATOM 693 C C . ILE A 1 83 ? 0.942 8.202 3.579 1.00 98.38 83 ILE A C 1
ATOM 695 O O . ILE A 1 83 ? 0.762 8.315 4.790 1.00 98.38 83 ILE A O 1
ATOM 699 N N . VAL A 1 84 ? -0.015 7.794 2.739 1.00 98.06 84 VAL A N 1
ATOM 700 C CA . VAL A 1 84 ? -1.369 7.442 3.192 1.00 98.06 84 VAL A CA 1
ATOM 701 C C . VAL A 1 84 ? -1.335 6.248 4.142 1.00 98.06 84 VAL A C 1
ATOM 703 O O . VAL A 1 84 ? -1.972 6.315 5.185 1.00 98.06 84 VAL A O 1
ATOM 706 N N . GLU A 1 85 ? -0.539 5.220 3.845 1.00 96.38 85 GLU A N 1
ATOM 707 C CA . GLU A 1 85 ? -0.339 4.079 4.748 1.00 96.38 85 GLU A CA 1
ATOM 708 C C . GLU A 1 85 ? 0.194 4.511 6.119 1.00 96.38 85 GLU A C 1
ATOM 710 O O . GLU A 1 85 ? -0.294 4.074 7.154 1.00 96.38 85 GLU A O 1
ATOM 715 N N . ILE A 1 86 ? 1.205 5.385 6.158 1.00 96.94 86 ILE A N 1
ATOM 716 C CA . ILE A 1 86 ? 1.756 5.855 7.438 1.00 96.94 86 ILE A CA 1
ATOM 717 C C . ILE A 1 86 ? 0.678 6.591 8.235 1.00 96.94 86 ILE A C 1
ATOM 719 O O . ILE A 1 86 ? 0.587 6.421 9.448 1.00 96.94 86 ILE A O 1
ATOM 723 N N . MET A 1 87 ? -0.135 7.412 7.569 1.00 97.62 87 MET A N 1
ATOM 724 C CA . MET A 1 87 ? -1.245 8.105 8.221 1.00 97.62 87 MET A CA 1
ATOM 725 C C . MET A 1 87 ? -2.307 7.136 8.747 1.00 97.62 87 MET A C 1
ATOM 727 O O . MET A 1 87 ? -2.883 7.416 9.793 1.00 97.62 87 MET A O 1
ATOM 731 N N . ASP A 1 88 ? -2.558 6.040 8.035 1.00 95.12 88 ASP A N 1
ATOM 732 C CA . ASP A 1 88 ? -3.512 5.000 8.419 1.00 95.12 88 ASP A CA 1
ATOM 733 C C . ASP A 1 88 ? -3.068 4.285 9.704 1.00 95.12 88 ASP A C 1
ATOM 735 O O . ASP A 1 88 ? -3.775 4.322 10.712 1.00 95.12 88 ASP A O 1
ATOM 739 N N . VAL A 1 89 ? -1.817 3.814 9.736 1.00 93.94 89 VAL A N 1
ATOM 740 C CA . VAL A 1 89 ? -1.219 3.151 10.910 1.00 93.94 89 VAL A CA 1
ATOM 741 C C . VAL A 1 89 ? -1.191 4.053 12.146 1.00 93.94 89 VAL A C 1
ATOM 743 O O . VAL A 1 89 ? -1.343 3.594 13.282 1.00 93.94 89 VAL A O 1
ATOM 746 N N . LEU A 1 90 ? -0.994 5.359 11.957 1.00 94.50 90 LEU A N 1
ATOM 747 C CA . LEU A 1 90 ? -1.024 6.320 13.062 1.00 94.50 90 LEU A CA 1
ATOM 748 C C . LEU A 1 90 ? -2.435 6.506 13.647 1.00 94.50 90 LEU A C 1
ATOM 750 O O . LEU A 1 90 ? -2.551 6.805 14.838 1.00 94.50 90 LEU A O 1
ATOM 754 N N . ASP A 1 91 ? -3.483 6.304 12.849 1.00 94.38 91 ASP A N 1
ATOM 755 C CA . ASP A 1 91 ? -4.881 6.490 13.249 1.00 94.38 91 ASP A CA 1
ATOM 756 C C . ASP A 1 91 ? -5.501 5.247 13.905 1.00 94.38 91 ASP A C 1
ATOM 758 O O . ASP A 1 91 ? -6.438 5.369 14.703 1.00 94.38 91 ASP A O 1
ATOM 762 N N . GLU A 1 92 ? -4.966 4.056 13.625 1.00 92.06 92 GLU A N 1
ATOM 763 C CA . GLU A 1 92 ? -5.488 2.771 14.111 1.00 92.06 92 GLU A CA 1
ATOM 764 C C . GLU A 1 92 ? -5.683 2.715 15.626 1.00 92.06 92 GLU A C 1
ATOM 766 O O . GLU A 1 92 ? -6.653 2.141 16.135 1.00 92.06 92 GLU A O 1
ATOM 771 N N . ARG A 1 93 ? -4.750 3.303 16.384 1.00 91.00 93 ARG A N 1
ATOM 772 C CA . ARG A 1 93 ? -4.815 3.277 17.848 1.00 91.00 93 ARG A CA 1
ATOM 773 C C . ARG A 1 93 ? -6.102 3.928 18.347 1.00 91.00 93 ARG A C 1
ATOM 775 O O . ARG A 1 93 ? -6.761 3.380 19.235 1.00 91.00 93 ARG A O 1
ATOM 782 N N . ASP A 1 94 ? -6.436 5.087 17.797 1.00 92.25 94 ASP A N 1
ATOM 783 C CA . ASP A 1 94 ? -7.576 5.879 18.245 1.00 92.25 94 ASP A CA 1
ATOM 784 C C . ASP A 1 94 ? -8.884 5.250 17.764 1.00 92.25 94 ASP A C 1
ATOM 786 O O . ASP A 1 94 ? -9.843 5.136 18.535 1.00 92.25 94 ASP A O 1
ATOM 790 N N . SER A 1 95 ? -8.905 4.722 16.540 1.00 92.50 95 SER A N 1
ATOM 791 C CA . SER A 1 95 ? -10.082 4.051 15.989 1.00 92.50 95 SER A CA 1
ATOM 792 C C . SER A 1 95 ? -10.415 2.731 16.710 1.00 92.50 95 SER A C 1
ATOM 794 O O . SER A 1 95 ? -11.577 2.310 16.737 1.00 92.50 95 SER A O 1
ATOM 796 N N . ARG A 1 96 ? -9.425 2.083 17.348 1.00 94.69 96 ARG A N 1
ATOM 797 C CA . ARG A 1 96 ? -9.583 0.838 18.134 1.00 94.69 96 ARG A CA 1
ATOM 798 C C . ARG A 1 96 ? -9.675 1.056 19.637 1.00 94.69 96 ARG A C 1
ATOM 800 O O . ARG A 1 96 ? -9.895 0.087 20.368 1.00 94.69 96 ARG A O 1
ATOM 807 N N . ALA A 1 97 ? -9.587 2.287 20.135 1.00 93.56 97 ALA A N 1
ATOM 808 C CA . ALA A 1 97 ? -9.651 2.553 21.573 1.00 93.56 97 ALA A CA 1
ATOM 809 C C . ALA A 1 97 ? -10.925 1.963 22.218 1.00 93.56 97 ALA A C 1
ATOM 811 O O . ALA A 1 97 ? -10.861 1.301 23.255 1.00 93.56 97 ALA A O 1
ATOM 812 N N . GLY A 1 98 ? -12.076 2.090 21.545 1.00 93.19 98 GLY A N 1
ATOM 813 C CA . GLY A 1 98 ? -13.355 1.512 21.983 1.00 93.19 98 GLY A CA 1
ATOM 814 C C . GLY A 1 98 ? -13.481 -0.015 21.838 1.00 93.19 98 GLY A C 1
ATOM 815 O O . GLY A 1 98 ? -14.496 -0.581 22.242 1.00 93.19 98 GLY A O 1
ATOM 816 N N . LEU A 1 99 ? -12.489 -0.691 21.248 1.00 92.62 99 LEU A N 1
ATOM 817 C CA . LEU A 1 99 ? -12.405 -2.153 21.095 1.00 92.62 99 LEU A CA 1
ATOM 818 C C . LEU A 1 99 ? -11.471 -2.816 22.113 1.00 92.62 99 LEU A C 1
ATOM 820 O O . LEU A 1 99 ? -11.388 -4.041 22.155 1.00 92.62 99 LEU A O 1
ATOM 824 N N . GLY A 1 100 ? -10.794 -2.025 22.948 1.00 94.25 100 GLY A N 1
ATOM 825 C CA . GLY A 1 100 ? -9.696 -2.512 23.783 1.00 94.25 100 GLY A CA 1
ATOM 826 C C . GLY A 1 100 ? -8.339 -2.493 23.073 1.00 94.25 100 GLY A C 1
ATOM 827 O O . GLY A 1 100 ? -7.405 -3.121 23.563 1.00 94.25 100 GLY A O 1
ATOM 828 N N . GLY A 1 101 ? -8.223 -1.757 21.963 1.00 93.62 101 GLY A N 1
ATOM 829 C CA . GLY A 1 101 ? -6.996 -1.618 21.181 1.00 93.62 101 GLY A CA 1
ATOM 830 C C . GLY A 1 101 ? -6.935 -2.535 19.958 1.00 93.62 101 GLY A C 1
ATOM 831 O O . GLY A 1 101 ? -7.877 -3.268 19.653 1.00 93.62 101 GLY A O 1
ATOM 832 N N . LEU A 1 102 ? -5.819 -2.432 19.234 1.00 93.88 102 LEU A N 1
ATOM 833 C CA . LEU A 1 102 ? -5.547 -3.201 18.024 1.00 93.88 102 LEU A CA 1
ATOM 834 C C . LEU A 1 102 ? -5.358 -4.680 18.370 1.00 93.88 102 LEU A C 1
ATOM 836 O O . LEU A 1 102 ? -4.607 -5.026 19.287 1.00 93.88 102 LEU A O 1
ATOM 840 N N . SER A 1 103 ? -6.038 -5.567 17.645 1.00 94.62 103 SER A N 1
ATOM 841 C CA . SER A 1 103 ? -5.887 -6.999 17.899 1.00 94.62 103 SER A CA 1
ATOM 842 C C . SER A 1 103 ? -4.546 -7.524 17.361 1.00 94.62 103 SER A C 1
ATOM 844 O O . SER A 1 103 ? -4.077 -7.045 16.328 1.00 94.62 103 SER A O 1
ATOM 846 N N . PRO A 1 104 ? -3.947 -8.566 17.972 1.00 95.88 104 PRO A N 1
ATOM 847 C CA . PRO A 1 104 ? -2.719 -9.167 17.444 1.00 95.88 104 PRO A CA 1
ATOM 848 C C . PRO A 1 104 ? -2.856 -9.682 16.004 1.00 95.88 104 PRO A C 1
ATOM 850 O O . PRO A 1 104 ? -1.899 -9.639 15.239 1.00 95.88 104 PRO A O 1
ATOM 853 N N . THR A 1 105 ? -4.044 -10.168 15.625 1.00 94.81 105 THR A N 1
ATOM 854 C CA . THR A 1 105 ? -4.324 -10.662 14.269 1.00 94.81 105 THR A CA 1
ATOM 855 C C . THR A 1 105 ? -4.312 -9.541 13.236 1.00 94.81 105 THR A C 1
ATOM 857 O O . THR A 1 105 ? -3.760 -9.724 12.158 1.00 94.81 105 THR A O 1
ATOM 860 N N . GLU A 1 106 ? -4.914 -8.400 13.564 1.00 95.31 106 GLU A N 1
ATOM 861 C CA . GLU A 1 106 ? -4.948 -7.210 12.703 1.00 95.31 106 GLU A CA 1
ATOM 862 C C . GLU A 1 106 ? -3.540 -6.637 12.535 1.00 95.31 106 GLU A C 1
ATOM 864 O O . GLU A 1 106 ? -3.063 -6.506 11.413 1.00 95.31 106 GLU A O 1
ATOM 869 N N . TYR A 1 107 ? -2.808 -6.486 13.644 1.00 95.56 107 TYR A N 1
ATOM 870 C CA . TYR A 1 107 ? -1.405 -6.077 13.616 1.00 95.56 107 TYR A CA 1
ATOM 871 C C . TYR A 1 107 ? -0.533 -6.998 12.744 1.00 95.56 107 TYR A C 1
ATOM 873 O O . TYR A 1 107 ? 0.258 -6.533 11.924 1.00 95.56 107 TYR A O 1
ATOM 881 N N . ALA A 1 108 ? -0.681 -8.319 12.885 1.00 96.44 108 ALA A N 1
ATOM 882 C CA . ALA A 1 108 ? 0.065 -9.275 12.071 1.00 96.44 108 ALA A CA 1
ATOM 883 C C . ALA A 1 108 ? -0.310 -9.189 10.583 1.00 96.44 108 ALA A C 1
ATOM 885 O O . ALA A 1 108 ? 0.579 -9.251 9.734 1.00 96.44 108 ALA A O 1
ATOM 886 N N . ALA A 1 109 ? -1.600 -9.030 10.261 1.00 96.00 109 ALA A N 1
ATOM 887 C CA . ALA A 1 109 ? -2.059 -8.867 8.883 1.00 96.00 109 ALA A CA 1
ATOM 888 C C . ALA A 1 109 ? -1.437 -7.624 8.234 1.00 96.00 109 ALA A C 1
ATOM 890 O O . ALA A 1 109 ? -0.940 -7.711 7.114 1.00 96.00 109 ALA A O 1
ATOM 891 N N . HIS A 1 110 ? -1.380 -6.511 8.965 1.00 94.88 110 HIS A N 1
ATOM 892 C CA . HIS A 1 110 ? -0.752 -5.268 8.520 1.00 94.88 110 HIS A CA 1
ATOM 893 C C . HIS A 1 110 ? 0.741 -5.421 8.257 1.00 94.88 110 HIS A C 1
ATOM 895 O O . HIS A 1 110 ? 1.215 -5.103 7.168 1.00 94.88 110 HIS A O 1
ATOM 901 N N . VAL A 1 111 ? 1.490 -5.987 9.207 1.00 96.88 111 VAL A N 1
ATOM 902 C CA . VAL A 1 111 ? 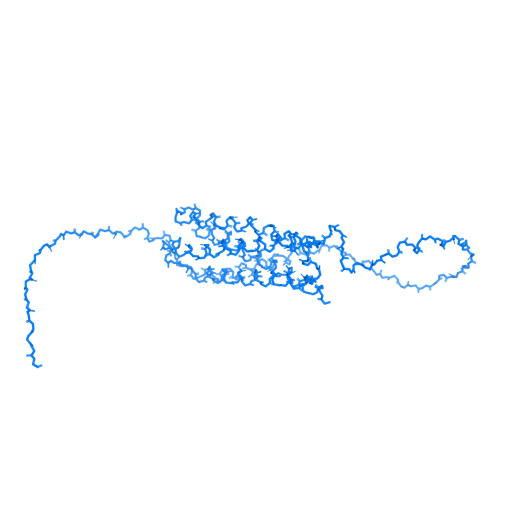2.935 -6.215 9.039 1.00 96.88 111 VAL A CA 1
ATOM 903 C C . VAL A 1 111 ? 3.218 -7.094 7.819 1.00 96.88 111 VAL A C 1
ATOM 905 O O . VAL A 1 111 ? 4.127 -6.796 7.039 1.00 96.88 111 VAL A O 1
ATOM 908 N N . VAL A 1 112 ? 2.437 -8.160 7.623 1.00 98.12 112 VAL A N 1
ATOM 909 C CA . VAL A 1 112 ? 2.563 -9.032 6.449 1.00 98.12 112 VAL A CA 1
ATOM 910 C C . VAL A 1 112 ? 2.230 -8.261 5.171 1.00 98.12 112 VAL A C 1
ATOM 912 O O . VAL A 1 112 ? 3.043 -8.270 4.249 1.00 98.12 112 VAL A O 1
ATOM 915 N N . ALA A 1 113 ? 1.110 -7.534 5.130 1.00 96.81 113 ALA A N 1
ATOM 916 C CA . ALA A 1 113 ? 0.695 -6.763 3.959 1.00 96.81 113 ALA A CA 1
ATOM 917 C C . ALA A 1 113 ? 1.737 -5.703 3.557 1.00 96.81 113 ALA A C 1
ATOM 919 O O . ALA A 1 113 ? 2.119 -5.631 2.387 1.00 96.81 113 ALA A O 1
ATOM 920 N N . ILE A 1 114 ? 2.256 -4.931 4.517 1.00 96.69 114 ILE A N 1
ATOM 921 C CA . ILE A 1 114 ? 3.317 -3.935 4.298 1.00 96.69 114 ILE A CA 1
ATOM 922 C C . ILE A 1 114 ? 4.579 -4.607 3.753 1.00 96.69 114 ILE A C 1
ATOM 924 O O . ILE A 1 114 ? 5.191 -4.112 2.805 1.00 96.69 114 ILE A O 1
ATOM 928 N N . THR A 1 115 ? 4.963 -5.754 4.315 1.00 98.25 115 THR A N 1
ATOM 929 C CA . THR A 1 115 ? 6.170 -6.477 3.892 1.00 98.25 115 THR A CA 1
ATOM 930 C C . THR A 1 115 ? 6.026 -7.037 2.477 1.00 98.25 115 THR A C 1
ATOM 932 O O . THR A 1 115 ? 6.931 -6.879 1.656 1.00 98.25 115 THR A O 1
ATOM 935 N N . GLU A 1 116 ? 4.890 -7.655 2.153 1.00 98.25 116 GLU A N 1
ATOM 936 C CA . GLU A 1 116 ? 4.601 -8.174 0.811 1.00 98.25 116 GLU A CA 1
ATOM 937 C C . GLU A 1 116 ? 4.537 -7.047 -0.225 1.00 98.25 116 GLU A C 1
ATOM 939 O O . GLU A 1 116 ? 5.079 -7.189 -1.325 1.00 98.25 116 GLU A O 1
ATOM 944 N N . ARG A 1 117 ? 3.947 -5.900 0.137 1.00 97.88 117 ARG A N 1
ATOM 945 C CA . ARG A 1 117 ? 3.918 -4.699 -0.708 1.00 97.88 117 ARG A CA 1
ATOM 946 C C . ARG A 1 117 ? 5.316 -4.129 -0.938 1.00 97.88 117 ARG A C 1
ATOM 948 O O . ARG A 1 117 ? 5.676 -3.818 -2.071 1.00 97.88 117 ARG A O 1
ATOM 955 N N . ALA A 1 118 ? 6.144 -4.035 0.097 1.00 98.12 118 ALA A N 1
ATOM 956 C CA . ALA A 1 118 ? 7.527 -3.597 -0.061 1.00 98.12 118 ALA A CA 1
ATOM 957 C C . ALA A 1 118 ? 8.317 -4.555 -0.971 1.00 98.12 118 ALA A C 1
ATOM 959 O O . ALA A 1 118 ? 9.023 -4.108 -1.878 1.00 98.12 118 ALA A O 1
ATOM 960 N N . ALA A 1 119 ? 8.149 -5.869 -0.788 1.00 98.38 119 ALA A N 1
ATOM 961 C CA . ALA A 1 119 ? 8.806 -6.888 -1.601 1.00 98.38 119 ALA A CA 1
ATOM 962 C C . ALA A 1 119 ? 8.374 -6.829 -3.075 1.00 98.38 119 ALA A C 1
ATOM 964 O O . ALA A 1 119 ? 9.235 -6.810 -3.957 1.00 98.38 119 ALA A O 1
ATOM 965 N N . LEU A 1 120 ? 7.066 -6.753 -3.366 1.00 97.94 120 LEU A N 1
ATOM 966 C CA . LEU A 1 120 ? 6.582 -6.679 -4.751 1.00 97.94 120 LEU A CA 1
ATOM 967 C C . LEU A 1 120 ? 7.099 -5.420 -5.455 1.00 97.94 120 LEU A C 1
ATOM 969 O O . LEU A 1 120 ? 7.521 -5.508 -6.607 1.00 97.94 120 LEU A O 1
ATOM 973 N N . ILE A 1 121 ? 7.108 -4.269 -4.770 1.00 98.38 121 ILE A N 1
ATOM 974 C CA . ILE A 1 121 ? 7.581 -3.001 -5.338 1.00 98.38 121 ILE A CA 1
ATOM 975 C C . ILE A 1 121 ? 9.084 -3.076 -5.600 1.00 98.38 121 ILE A C 1
ATOM 977 O O . ILE A 1 121 ? 9.527 -2.758 -6.703 1.00 98.38 121 ILE A O 1
ATOM 981 N N . ALA A 1 122 ? 9.867 -3.545 -4.626 1.00 98.38 122 ALA A N 1
ATOM 982 C CA . ALA A 1 122 ? 11.311 -3.678 -4.772 1.00 98.38 122 ALA A CA 1
ATOM 983 C C . ALA A 1 122 ? 11.679 -4.585 -5.956 1.00 98.38 122 ALA A C 1
ATOM 985 O O . ALA A 1 122 ? 12.508 -4.209 -6.783 1.00 98.38 122 ALA A O 1
ATOM 986 N N . LEU A 1 123 ? 11.025 -5.743 -6.088 1.00 98.19 123 LEU A N 1
ATOM 987 C CA . LEU A 1 123 ? 11.260 -6.672 -7.196 1.00 98.19 123 LEU A CA 1
ATOM 988 C C . LEU A 1 123 ? 10.817 -6.083 -8.546 1.00 98.19 123 LEU A C 1
ATOM 990 O O . LEU A 1 123 ? 11.538 -6.218 -9.535 1.00 98.19 123 LEU A O 1
ATOM 994 N N . ALA A 1 124 ? 9.667 -5.402 -8.595 1.00 97.44 124 ALA A N 1
ATOM 995 C CA . ALA A 1 124 ? 9.162 -4.765 -9.813 1.00 97.44 124 ALA A CA 1
ATOM 996 C C . ALA A 1 124 ? 10.058 -3.613 -10.299 1.00 97.44 124 ALA A C 1
ATOM 998 O O . ALA A 1 124 ? 10.213 -3.417 -11.504 1.00 97.44 124 ALA A O 1
ATOM 999 N N . LEU A 1 125 ? 10.679 -2.870 -9.381 1.00 96.94 125 LEU A N 1
ATOM 1000 C CA . LEU A 1 125 ? 11.647 -1.827 -9.719 1.00 96.94 125 LEU A CA 1
ATOM 1001 C C . LEU A 1 125 ? 13.022 -2.408 -10.077 1.00 96.94 125 LEU A C 1
ATOM 1003 O O . LEU A 1 125 ? 13.664 -1.912 -10.999 1.00 96.94 125 LEU A O 1
ATOM 1007 N N . ALA A 1 126 ? 13.457 -3.482 -9.413 1.00 96.44 126 ALA A N 1
ATOM 1008 C CA . ALA A 1 126 ? 14.761 -4.109 -9.648 1.00 96.44 126 ALA A CA 1
ATOM 1009 C C . ALA A 1 126 ? 14.925 -4.681 -11.067 1.00 96.44 126 ALA A C 1
ATOM 1011 O O . ALA A 1 126 ? 16.047 -4.793 -11.559 1.00 96.44 126 ALA A O 1
ATOM 1012 N N . VAL A 1 127 ? 13.825 -5.033 -11.742 1.00 95.75 127 VAL A N 1
ATOM 1013 C CA . VAL A 1 127 ? 13.871 -5.499 -13.138 1.00 95.75 127 VAL A CA 1
ATOM 1014 C C . VAL A 1 127 ? 13.983 -4.368 -14.163 1.00 95.75 127 VAL A C 1
ATOM 1016 O O . VAL A 1 127 ? 14.188 -4.665 -15.339 1.00 95.75 127 VAL A O 1
ATOM 1019 N N . LYS A 1 128 ? 13.853 -3.095 -13.760 1.00 93.56 128 LYS A N 1
ATOM 1020 C CA . LYS A 1 128 ? 13.904 -1.939 -14.669 1.00 93.56 128 LYS A CA 1
ATOM 1021 C C . LYS A 1 128 ? 15.357 -1.525 -14.946 1.00 93.56 128 LYS A C 1
ATOM 1023 O O . LYS A 1 128 ? 16.038 -1.073 -14.023 1.00 93.56 128 LYS A O 1
ATOM 1028 N N . PRO A 1 129 ? 15.852 -1.632 -16.196 1.00 93.06 129 PRO A N 1
ATOM 1029 C CA . PRO A 1 129 ? 17.197 -1.190 -16.556 1.00 93.06 129 PRO A CA 1
ATOM 1030 C C . PRO A 1 129 ? 17.411 0.298 -16.266 1.00 93.06 129 PRO A C 1
ATOM 1032 O O . PRO A 1 129 ? 16.531 1.114 -16.523 1.00 93.06 129 PRO A O 1
ATOM 1035 N N . LEU A 1 130 ? 18.616 0.677 -15.824 1.00 92.69 130 LEU A N 1
ATOM 1036 C CA . LEU A 1 130 ? 18.960 2.076 -15.517 1.00 92.69 130 LEU A CA 1
ATOM 1037 C C . LEU A 1 130 ? 18.723 3.038 -16.696 1.00 92.69 130 LEU A C 1
ATOM 1039 O O . LEU A 1 130 ? 18.349 4.188 -16.486 1.00 92.69 130 LEU A O 1
ATOM 1043 N N . SER A 1 131 ? 18.887 2.571 -17.936 1.00 91.50 131 SER A N 1
ATOM 1044 C CA . SER A 1 131 ? 18.629 3.366 -19.145 1.00 91.50 131 SER A CA 1
ATOM 1045 C C . SER A 1 131 ? 17.158 3.766 -19.313 1.00 91.50 131 SER A C 1
ATOM 1047 O O . SER A 1 131 ? 16.878 4.799 -19.920 1.00 91.50 131 SER A O 1
ATOM 1049 N N . GLU A 1 132 ? 16.219 2.993 -18.759 1.00 91.69 132 GLU A N 1
ATOM 1050 C CA . GLU A 1 132 ? 14.778 3.260 -18.835 1.00 91.69 132 GLU A CA 1
ATOM 1051 C C . GLU A 1 132 ? 14.325 4.368 -17.869 1.00 91.69 132 GLU A C 1
ATOM 1053 O O . GLU A 1 132 ? 13.217 4.878 -18.011 1.00 91.69 132 GLU A O 1
ATOM 1058 N N . TRP A 1 133 ? 15.175 4.795 -16.929 1.00 93.94 133 TRP A N 1
ATOM 1059 C CA . TRP A 1 133 ? 14.869 5.850 -15.951 1.00 93.94 133 TRP A CA 1
ATOM 1060 C C . TRP A 1 133 ? 15.117 7.273 -16.464 1.00 93.94 133 TRP A C 1
ATOM 1062 O O . TRP A 1 133 ? 14.769 8.245 -15.787 1.00 93.94 133 TRP A O 1
ATOM 1072 N N . SER A 1 134 ? 15.716 7.423 -17.649 1.00 93.62 134 SER A N 1
ATOM 1073 C CA . SER A 1 134 ? 15.975 8.743 -18.223 1.00 93.62 134 SER A CA 1
ATOM 1074 C C . SER A 1 134 ? 14.651 9.465 -18.531 1.00 93.62 134 SER A C 1
ATOM 1076 O O . SER A 1 134 ? 13.799 8.916 -19.232 1.00 93.62 134 SER A O 1
ATOM 1078 N N . PRO A 1 135 ? 14.444 10.705 -18.051 1.00 89.94 135 PRO A N 1
ATOM 1079 C CA . PRO A 1 135 ? 13.185 11.428 -18.254 1.00 89.94 135 PRO A CA 1
ATOM 1080 C C . PRO A 1 135 ? 12.934 11.771 -19.729 1.00 89.94 135 PRO A C 1
ATOM 1082 O O . PRO A 1 135 ? 11.791 11.965 -20.131 1.00 89.94 135 PRO A O 1
ATOM 1085 N N . ASN A 1 136 ? 13.993 11.798 -20.541 1.00 87.19 136 ASN A N 1
ATOM 1086 C CA . ASN A 1 136 ? 13.959 12.240 -21.933 1.00 87.19 136 ASN A CA 1
ATOM 1087 C C . ASN A 1 136 ? 13.848 11.085 -22.939 1.00 87.19 136 ASN A C 1
ATOM 1089 O O . ASN A 1 136 ? 14.125 11.292 -24.119 1.00 87.19 136 ASN A O 1
ATOM 1093 N N . VAL A 1 137 ? 13.496 9.867 -22.510 1.00 81.75 137 VAL A N 1
ATOM 1094 C CA . VAL A 1 137 ? 13.329 8.752 -23.454 1.00 81.75 137 VAL A CA 1
ATOM 1095 C C . VAL A 1 137 ? 12.047 8.966 -24.267 1.00 81.75 137 VAL A C 1
ATOM 1097 O O . VAL A 1 137 ? 10.969 9.076 -23.674 1.00 81.75 137 VAL A O 1
ATOM 1100 N N . PRO A 1 138 ? 12.125 9.011 -25.611 1.00 77.12 138 PRO A N 1
ATOM 1101 C CA . PRO A 1 138 ? 10.937 9.096 -26.445 1.00 77.12 138 PRO A CA 1
ATOM 1102 C C . PRO A 1 138 ? 9.975 7.925 -26.178 1.00 77.12 138 PRO A C 1
ATOM 1104 O O . PRO A 1 138 ? 10.413 6.783 -25.993 1.00 77.12 138 PRO A O 1
ATOM 1107 N N . PRO A 1 139 ? 8.653 8.157 -26.192 1.00 69.56 139 PRO A N 1
ATOM 1108 C CA . PRO A 1 139 ? 7.687 7.070 -26.121 1.00 69.56 139 PRO A CA 1
ATOM 1109 C C . PRO A 1 139 ? 7.950 6.034 -27.226 1.00 69.56 139 PRO A C 1
ATOM 1111 O O . PRO A 1 139 ? 8.042 6.380 -28.401 1.00 69.56 139 PRO A O 1
ATOM 1114 N N . GLY A 1 140 ? 8.069 4.757 -26.855 1.00 66.75 140 GLY A N 1
ATOM 1115 C CA . GLY A 1 140 ? 8.226 3.646 -27.803 1.00 66.75 140 GLY A CA 1
ATOM 1116 C C . GLY A 1 140 ? 9.665 3.291 -28.199 1.00 66.75 140 GLY A C 1
ATOM 1117 O O . GLY A 1 140 ? 9.863 2.260 -28.838 1.00 66.75 140 GLY A O 1
ATOM 1118 N N . THR A 1 141 ? 10.681 4.056 -27.789 1.00 66.25 141 THR A N 1
ATOM 1119 C CA . THR A 1 141 ? 12.085 3.662 -27.993 1.00 66.25 141 THR A CA 1
ATOM 1120 C C . THR A 1 141 ? 12.588 2.864 -26.798 1.00 66.25 141 THR A C 1
ATOM 1122 O O . THR A 1 141 ? 12.993 3.430 -25.785 1.00 66.25 141 THR A O 1
ATOM 1125 N N . ARG A 1 142 ? 12.576 1.533 -26.902 1.00 63.69 142 ARG A N 1
ATOM 1126 C CA . ARG A 1 142 ? 13.220 0.677 -25.901 1.00 63.69 142 ARG A CA 1
ATOM 1127 C C . ARG A 1 142 ? 14.721 0.635 -26.178 1.00 63.69 142 ARG A C 1
ATOM 1129 O O . ARG A 1 142 ? 15.138 0.165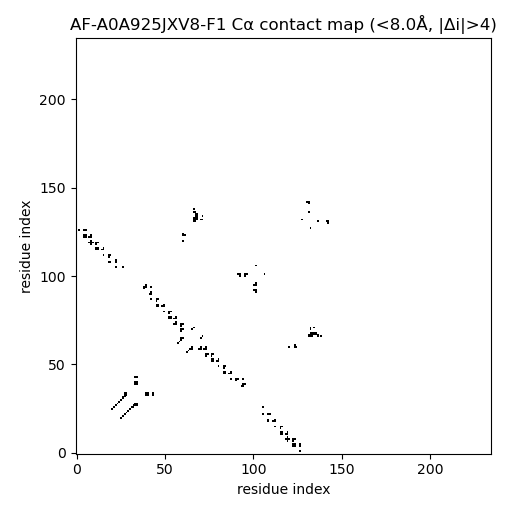 -27.237 1.00 63.69 142 ARG A O 1
ATOM 1136 N N . ALA A 1 143 ? 15.530 1.128 -25.242 1.00 55.88 143 ALA A N 1
ATOM 1137 C CA . ALA A 1 143 ? 16.983 1.023 -25.316 1.00 55.88 143 ALA A CA 1
ATOM 1138 C C . ALA A 1 143 ? 17.373 -0.464 -25.252 1.00 55.88 143 ALA A C 1
ATOM 1140 O O . ALA A 1 143 ? 17.335 -1.072 -24.188 1.00 55.88 143 ALA A O 1
ATOM 1141 N N . GLY A 1 144 ? 17.684 -1.062 -26.403 1.00 55.62 144 GLY A N 1
ATOM 1142 C CA . GLY A 1 144 ? 18.044 -2.478 -26.504 1.00 55.62 144 GLY A CA 1
ATOM 1143 C C . GLY A 1 144 ? 16.969 -3.396 -27.087 1.00 55.62 144 GLY A C 1
ATOM 1144 O O . GLY A 1 144 ? 17.186 -4.606 -27.103 1.00 55.62 144 GLY A O 1
ATOM 1145 N N . ALA A 1 145 ? 15.857 -2.873 -27.630 1.00 54.44 145 ALA A N 1
ATOM 1146 C CA . ALA A 1 145 ? 15.171 -3.647 -28.665 1.00 54.44 145 ALA A CA 1
ATOM 1147 C C . ALA A 1 145 ? 16.223 -3.910 -29.754 1.00 54.44 145 ALA A C 1
ATOM 1149 O O . ALA A 1 145 ? 16.819 -2.928 -30.215 1.00 54.44 145 ALA A O 1
ATOM 1150 N N . PRO A 1 146 ? 16.520 -5.177 -30.118 1.00 48.69 146 PRO A N 1
ATOM 1151 C CA . PRO A 1 146 ? 17.407 -5.433 -31.238 1.00 48.69 146 PRO A CA 1
ATOM 1152 C C . PRO A 1 146 ? 16.849 -4.589 -32.367 1.00 48.69 146 PRO A C 1
ATOM 1154 O O . PRO A 1 146 ? 15.651 -4.671 -32.648 1.00 48.69 146 PRO A O 1
ATOM 1157 N N . SER A 1 147 ? 17.671 -3.687 -32.900 1.00 52.81 147 SER A N 1
ATOM 1158 C CA . SER A 1 147 ? 17.338 -2.929 -34.090 1.00 52.81 147 SER A CA 1
ATOM 1159 C C . SER A 1 147 ? 17.012 -3.985 -35.124 1.00 52.81 147 SER A C 1
ATOM 1161 O O . SER A 1 147 ? 17.916 -4.597 -35.690 1.00 52.81 147 SER A O 1
ATOM 1163 N N . GLY A 1 148 ? 15.721 -4.293 -35.241 1.00 50.59 148 GLY A N 1
ATOM 1164 C CA . GLY A 1 148 ? 15.192 -5.172 -36.243 1.00 50.59 148 GLY A CA 1
ATOM 1165 C C . GLY A 1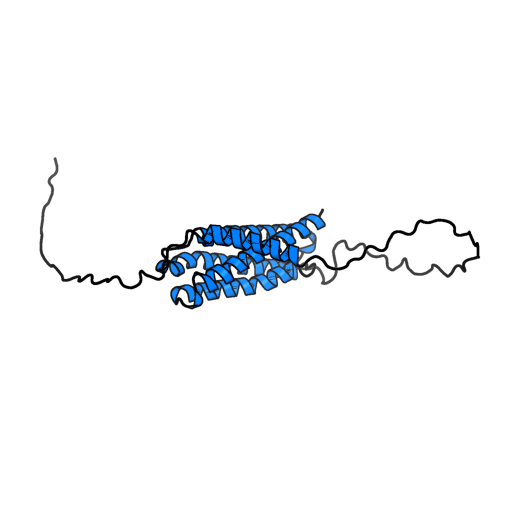 148 ? 15.607 -4.484 -37.508 1.00 50.59 148 GLY A C 1
ATOM 1166 O O . GLY A 1 148 ? 15.052 -3.443 -37.865 1.00 50.59 148 GLY A O 1
ATOM 1167 N N . ASP A 1 149 ? 16.669 -5.003 -38.102 1.00 47.47 149 ASP A N 1
ATOM 1168 C CA . ASP A 1 149 ? 17.055 -4.681 -39.442 1.00 47.47 149 ASP A CA 1
ATOM 1169 C C . ASP A 1 149 ? 15.909 -5.175 -40.323 1.00 47.47 149 ASP A C 1
ATOM 1171 O O . ASP A 1 149 ? 15.907 -6.268 -40.884 1.00 47.47 149 ASP A O 1
ATOM 1175 N N . LEU A 1 150 ? 14.862 -4.355 -40.390 1.00 53.47 150 LEU A N 1
ATOM 1176 C CA . LEU A 1 150 ? 13.738 -4.518 -41.290 1.00 53.47 150 LEU A CA 1
ATOM 1177 C C . LEU A 1 150 ? 14.191 -4.291 -42.747 1.00 53.47 150 LEU A C 1
ATOM 1179 O O . LEU A 1 150 ? 13.356 -4.343 -43.645 1.00 53.47 150 LEU A O 1
ATOM 1183 N N . ARG A 1 151 ? 15.496 -4.081 -43.012 1.00 49.34 151 ARG A N 1
ATOM 1184 C CA . ARG A 1 151 ? 16.089 -4.057 -44.359 1.00 49.34 151 ARG A CA 1
ATOM 1185 C C . ARG A 1 151 ? 16.668 -5.406 -44.800 1.00 49.34 151 ARG A C 1
ATOM 1187 O O . ARG A 1 151 ? 17.231 -5.475 -45.885 1.00 49.34 151 ARG A O 1
ATOM 1194 N N . GLY A 1 152 ? 16.475 -6.484 -44.034 1.00 44.22 152 GLY A N 1
ATOM 1195 C CA . GLY A 1 152 ? 16.816 -7.847 -44.468 1.00 44.22 152 GLY A CA 1
ATOM 1196 C C . GLY A 1 152 ? 15.694 -8.612 -45.189 1.00 44.22 152 GLY A C 1
ATOM 1197 O O . GLY A 1 152 ? 15.950 -9.655 -45.783 1.00 44.22 152 GLY A O 1
ATOM 1198 N N . PHE A 1 153 ? 14.447 -8.122 -45.168 1.00 49.31 153 PHE A N 1
ATOM 1199 C CA . PHE A 1 153 ? 13.279 -8.840 -45.711 1.00 49.31 153 PHE A CA 1
ATOM 1200 C C . PHE A 1 153 ? 12.805 -8.303 -47.075 1.00 49.31 153 PHE A C 1
ATOM 1202 O O . PHE A 1 153 ? 11.613 -8.246 -47.368 1.00 49.31 153 PHE A O 1
ATOM 1209 N N . GLN A 1 154 ? 13.742 -7.925 -47.945 1.00 55.62 154 GLN A N 1
ATOM 1210 C CA . GLN A 1 154 ? 13.483 -7.782 -49.378 1.00 55.62 154 GLN A CA 1
ATOM 1211 C C . GLN A 1 154 ? 14.462 -8.666 -50.156 1.00 55.62 154 GLN A C 1
ATOM 1213 O O . GLN A 1 154 ? 15.668 -8.485 -50.081 1.00 55.62 154 GLN A O 1
ATOM 1218 N N . HIS A 1 155 ? 13.897 -9.598 -50.930 1.00 50.81 155 HIS A N 1
ATOM 1219 C CA . HIS A 1 155 ? 14.552 -10.533 -51.857 1.00 50.81 155 HIS A CA 1
ATOM 1220 C C . HIS A 1 155 ? 15.051 -11.881 -51.312 1.00 50.81 155 HIS A C 1
ATOM 1222 O O . HIS A 1 155 ? 16.194 -12.260 -51.530 1.00 50.81 155 HIS A O 1
ATOM 1228 N N . HIS A 1 156 ? 14.124 -12.738 -50.875 1.00 49.75 156 HIS A N 1
ATOM 1229 C CA . HIS A 1 156 ? 14.144 -14.105 -51.410 1.00 49.75 156 HIS A CA 1
ATOM 1230 C C . HIS A 1 156 ? 12.949 -14.315 -52.337 1.00 49.75 156 HIS A C 1
ATOM 1232 O O . HIS A 1 156 ? 11.828 -14.625 -51.940 1.00 49.75 156 HIS A O 1
ATOM 1238 N N . ARG A 1 157 ? 13.222 -14.070 -53.625 1.00 53.53 157 ARG A N 1
ATOM 1239 C CA . ARG A 1 157 ? 12.395 -14.520 -54.741 1.00 53.53 157 ARG A CA 1
ATOM 1240 C C . ARG A 1 157 ? 12.095 -16.007 -54.568 1.00 53.53 157 ARG A C 1
ATOM 1242 O O . ARG A 1 157 ? 12.997 -16.800 -54.320 1.00 53.53 157 ARG A O 1
ATOM 1249 N N . ARG A 1 158 ? 10.825 -16.339 -54.791 1.00 50.72 158 ARG A N 1
ATOM 1250 C CA . ARG A 1 158 ? 10.295 -17.647 -55.184 1.00 50.72 158 ARG A CA 1
ATOM 1251 C C . ARG A 1 158 ? 11.363 -18.535 -55.844 1.00 50.72 158 ARG A C 1
ATOM 1253 O O . ARG A 1 158 ? 11.735 -18.289 -56.989 1.00 50.72 158 ARG A O 1
ATOM 1260 N N . GLN A 1 159 ? 11.793 -19.589 -55.157 1.00 50.66 159 GLN A N 1
ATOM 1261 C CA . GLN A 1 159 ? 12.232 -20.808 -55.831 1.00 50.66 159 GLN A CA 1
ATOM 1262 C C . GLN A 1 159 ? 11.011 -21.732 -55.937 1.00 50.66 159 GLN A C 1
ATOM 1264 O O . GLN A 1 159 ? 10.416 -22.056 -54.909 1.00 50.66 159 GLN A O 1
ATOM 1269 N N . PRO A 1 160 ? 10.583 -22.133 -57.145 1.00 57.34 160 PRO A N 1
ATOM 1270 C CA . PRO A 1 160 ? 9.587 -23.183 -57.287 1.00 57.34 160 PRO A CA 1
ATOM 1271 C C . PRO A 1 160 ? 10.201 -24.515 -56.841 1.00 57.34 160 PRO A C 1
ATOM 1273 O O . PRO A 1 160 ? 11.230 -24.948 -57.363 1.00 57.34 160 PRO A O 1
ATOM 1276 N N . ALA A 1 161 ? 9.565 -25.146 -55.855 1.00 51.50 161 ALA A N 1
ATOM 1277 C CA . ALA A 1 161 ? 9.924 -26.464 -55.362 1.00 51.50 161 ALA A CA 1
ATOM 1278 C C . ALA A 1 161 ? 9.846 -27.491 -56.501 1.00 51.50 161 ALA A C 1
ATOM 1280 O O . ALA A 1 161 ? 8.780 -27.739 -57.067 1.00 51.50 161 ALA A O 1
ATOM 1281 N N . ARG A 1 162 ? 10.989 -28.099 -56.833 1.00 56.88 162 ARG A N 1
ATOM 1282 C CA . ARG A 1 162 ? 11.022 -29.360 -57.569 1.00 56.88 162 ARG A CA 1
ATOM 1283 C C . ARG A 1 162 ? 10.624 -30.484 -56.619 1.00 56.88 162 ARG A C 1
ATOM 1285 O O . ARG A 1 162 ? 11.149 -30.605 -55.517 1.00 56.88 162 ARG A O 1
ATOM 1292 N N . HIS A 1 163 ? 9.686 -31.283 -57.103 1.00 55.34 163 HIS A N 1
ATOM 1293 C CA . HIS A 1 163 ? 9.229 -32.540 -56.542 1.00 55.34 163 HIS A CA 1
ATOM 1294 C C . HIS A 1 163 ? 10.391 -33.472 -56.185 1.00 55.34 163 HIS A C 1
ATOM 1296 O O . HIS A 1 163 ? 11.198 -33.789 -57.053 1.00 55.34 163 HIS A O 1
ATOM 1302 N N . SER A 1 164 ? 10.372 -33.992 -54.958 1.00 56.41 164 SER A N 1
ATOM 1303 C CA . SER A 1 164 ? 10.889 -35.320 -54.629 1.00 56.41 164 SER A CA 1
ATOM 1304 C C . SER A 1 164 ? 10.008 -35.907 -53.536 1.00 56.41 164 SER A C 1
ATOM 1306 O O . SER A 1 164 ? 10.093 -35.537 -52.368 1.00 56.41 164 SER A O 1
ATOM 1308 N N . ALA A 1 165 ? 9.112 -36.795 -53.956 1.00 55.56 165 ALA A N 1
ATOM 1309 C CA . ALA A 1 165 ? 8.335 -37.645 -53.078 1.00 55.56 165 ALA A CA 1
ATOM 1310 C C . ALA A 1 165 ? 9.287 -38.573 -52.313 1.00 55.56 165 ALA A C 1
ATOM 1312 O O . ALA A 1 165 ? 9.935 -39.428 -52.916 1.00 55.56 165 ALA A O 1
ATOM 1313 N N . VAL A 1 166 ? 9.347 -38.427 -50.990 1.00 56.44 166 VAL A N 1
ATOM 1314 C CA . VAL A 1 166 ? 9.879 -39.463 -50.105 1.00 56.44 166 VAL A CA 1
ATOM 1315 C C . VAL A 1 166 ? 8.765 -39.909 -49.170 1.00 56.44 166 VAL A C 1
ATOM 1317 O O . VAL A 1 166 ? 8.126 -39.132 -48.467 1.00 56.44 166 VAL A O 1
ATOM 1320 N N . ARG A 1 167 ? 8.522 -41.206 -49.300 1.00 51.78 167 ARG A N 1
ATOM 1321 C CA . ARG A 1 167 ? 7.545 -42.088 -48.679 1.00 51.78 167 ARG A CA 1
ATOM 1322 C C . ARG A 1 167 ? 7.428 -41.906 -47.159 1.00 51.78 167 ARG A C 1
ATOM 1324 O O . ARG A 1 167 ? 8.417 -41.988 -46.440 1.00 51.78 167 ARG A O 1
ATOM 1331 N N . LEU A 1 168 ? 6.183 -41.765 -46.705 1.00 51.31 168 LEU A N 1
ATOM 1332 C CA . LEU A 1 168 ? 5.718 -42.006 -45.339 1.00 51.31 168 LEU A CA 1
ATOM 1333 C C . LEU A 1 168 ? 5.942 -43.472 -44.936 1.00 51.31 168 LEU A C 1
ATOM 1335 O O . LEU A 1 168 ? 5.546 -44.364 -45.685 1.00 51.31 168 LEU A O 1
ATOM 1339 N N . ALA A 1 169 ? 6.469 -43.703 -43.731 1.00 49.94 169 ALA A N 1
ATOM 1340 C CA . ALA A 1 169 ? 6.075 -44.826 -42.878 1.00 49.94 169 ALA A CA 1
ATOM 1341 C C . ALA A 1 169 ? 6.538 -44.600 -41.425 1.00 49.94 169 ALA A C 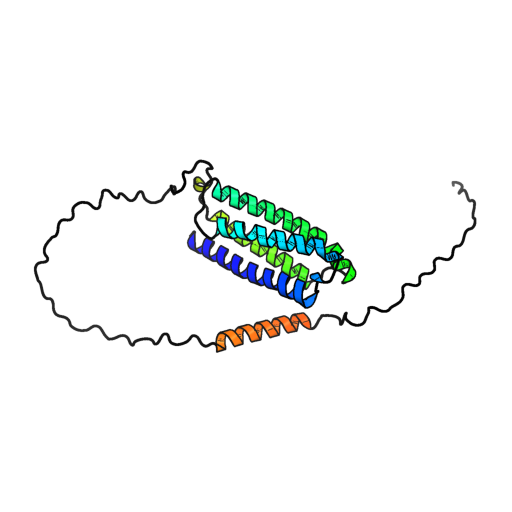1
ATOM 1343 O O . ALA A 1 169 ? 7.721 -44.405 -41.169 1.00 49.94 169 ALA A O 1
ATOM 1344 N N . ASN A 1 170 ? 5.579 -44.726 -40.503 1.00 53.38 170 ASN A N 1
ATOM 1345 C CA . ASN A 1 170 ? 5.728 -45.020 -39.072 1.00 53.38 170 ASN A CA 1
ATOM 1346 C C . ASN A 1 170 ? 6.157 -43.880 -38.130 1.00 53.38 170 ASN A C 1
ATOM 1348 O O . ASN A 1 170 ? 7.298 -43.809 -37.684 1.00 53.38 170 ASN A O 1
ATOM 1352 N N . ALA A 1 171 ? 5.170 -43.088 -37.701 1.00 46.41 171 ALA A N 1
ATOM 1353 C CA . ALA A 1 171 ? 5.172 -42.466 -36.377 1.00 46.41 171 ALA A CA 1
ATOM 1354 C C . ALA A 1 171 ? 3.990 -43.042 -35.563 1.00 46.41 171 ALA A C 1
ATOM 1356 O O . ALA A 1 171 ? 2.881 -43.101 -36.101 1.00 46.41 171 ALA A O 1
ATOM 1357 N N . PRO A 1 172 ? 4.191 -43.500 -34.312 1.00 53.75 172 PRO A N 1
ATOM 1358 C CA . PRO A 1 172 ? 3.109 -43.996 -33.467 1.00 53.75 172 PRO A CA 1
ATOM 1359 C C . PRO A 1 172 ? 2.126 -42.874 -33.118 1.00 53.75 172 PRO A C 1
ATOM 1361 O O . PRO A 1 172 ? 2.525 -41.782 -32.717 1.00 53.75 172 PRO A O 1
ATOM 1364 N N . SER A 1 173 ? 0.835 -43.169 -33.237 1.00 47.62 173 SER A N 1
ATOM 1365 C CA . SER A 1 173 ? -0.263 -42.349 -32.733 1.00 47.62 173 SER A CA 1
ATOM 1366 C C . SER A 1 173 ? -0.156 -42.187 -31.213 1.00 47.62 173 SER A C 1
ATOM 1368 O O . SER A 1 173 ? -0.285 -43.165 -30.475 1.00 47.62 173 SER A O 1
ATOM 1370 N N . MET A 1 174 ? 0.063 -40.958 -30.748 1.00 43.88 174 MET A N 1
ATOM 1371 C CA . MET A 1 174 ? -0.133 -40.583 -29.346 1.00 43.88 174 MET A CA 1
ATOM 1372 C C . MET A 1 174 ? -1.642 -40.522 -29.059 1.00 43.88 174 MET A C 1
ATOM 1374 O O . MET A 1 174 ? -2.380 -39.984 -29.886 1.00 43.88 174 MET A O 1
ATOM 1378 N N . PRO A 1 175 ? -2.123 -41.058 -27.926 1.00 52.84 175 PRO A N 1
ATOM 1379 C CA . PRO A 1 175 ? -3.530 -40.966 -27.568 1.00 52.84 175 PRO A CA 1
ATOM 1380 C C . PRO A 1 175 ? -3.902 -39.515 -27.247 1.00 52.84 175 PRO A C 1
ATOM 1382 O O . PRO A 1 175 ? -3.191 -38.820 -26.519 1.00 52.84 175 PRO A O 1
ATOM 1385 N N . GLU A 1 176 ? -5.037 -39.076 -27.788 1.00 43.50 176 GLU A N 1
ATOM 1386 C CA . GLU A 1 176 ? -5.676 -37.805 -27.459 1.00 43.50 176 GLU A CA 1
ATOM 1387 C C . GLU A 1 176 ? -6.010 -37.768 -25.961 1.00 43.50 176 GLU A C 1
ATOM 1389 O O . GLU A 1 176 ? -6.942 -38.409 -25.472 1.00 43.50 176 GLU A O 1
ATOM 1394 N N . GLY A 1 177 ? -5.194 -37.023 -25.216 1.00 42.06 177 GLY A N 1
ATOM 1395 C CA . GLY A 1 177 ? -5.431 -36.696 -23.821 1.00 42.06 177 GLY A CA 1
ATOM 1396 C C . GLY A 1 177 ? -6.591 -35.715 -23.707 1.00 42.06 177 GLY A C 1
ATOM 1397 O O . GLY A 1 177 ? -6.466 -34.533 -24.014 1.00 42.06 177 GLY A O 1
ATOM 1398 N N . ASN A 1 178 ? -7.718 -36.238 -23.250 1.00 45.91 178 ASN A N 1
ATOM 1399 C CA . ASN A 1 178 ? -8.927 -35.535 -22.858 1.00 45.91 178 ASN A CA 1
ATOM 1400 C C . ASN A 1 178 ? -8.624 -34.444 -21.801 1.00 45.91 178 ASN A C 1
ATOM 1402 O O . ASN A 1 178 ? -8.513 -34.743 -20.614 1.00 45.91 178 ASN A O 1
ATOM 1406 N N . TYR A 1 179 ? -8.513 -33.172 -22.206 1.00 46.50 179 TYR A N 1
ATOM 1407 C CA . TYR A 1 179 ? -8.452 -32.009 -21.299 1.00 46.50 179 TYR A CA 1
ATOM 1408 C C . TYR A 1 179 ? -9.851 -31.628 -20.775 1.00 46.50 179 TYR A C 1
ATOM 1410 O O . TYR A 1 179 ? -10.265 -30.468 -20.791 1.00 46.50 179 TYR A O 1
ATOM 1418 N N . GLY A 1 180 ? -10.605 -32.631 -20.326 1.00 41.66 180 GLY A N 1
ATOM 1419 C CA . GLY A 1 180 ? -11.902 -32.472 -19.687 1.00 41.66 180 GLY A CA 1
ATOM 1420 C C . GLY A 1 180 ? -11.749 -32.265 -18.182 1.00 41.66 180 GLY A C 1
ATOM 1421 O O . GLY A 1 180 ? -11.238 -33.130 -17.479 1.00 41.66 180 GLY A O 1
ATOM 1422 N N . SER A 1 181 ? -12.254 -31.130 -17.694 1.00 50.25 181 SER A N 1
ATOM 1423 C CA . SER A 1 181 ? -12.590 -30.849 -16.290 1.00 50.25 181 SER A CA 1
ATOM 1424 C C . SER A 1 181 ? -11.473 -31.027 -15.250 1.00 50.25 181 SER A C 1
ATOM 1426 O O . SER A 1 181 ? -11.292 -32.089 -14.659 1.00 50.25 181 SER A O 1
ATOM 1428 N N . LEU A 1 182 ? -10.822 -29.915 -14.896 1.00 45.38 182 LEU A N 1
ATOM 1429 C CA . LEU A 1 182 ? -10.269 -29.759 -13.549 1.00 45.38 182 LEU A CA 1
ATOM 1430 C C . LEU A 1 182 ? -11.400 -30.000 -12.529 1.00 45.38 182 LEU A C 1
ATOM 1432 O O . LEU A 1 182 ? -12.463 -29.381 -12.650 1.00 45.38 182 LEU A O 1
ATOM 1436 N N . PRO A 1 183 ? -11.222 -30.880 -11.529 1.00 48.12 183 PRO A N 1
ATOM 1437 C CA . PRO A 1 183 ? -12.293 -31.200 -10.606 1.00 48.12 183 PRO A CA 1
ATOM 1438 C C . PRO A 1 183 ? -12.548 -30.001 -9.690 1.00 48.12 183 PRO A C 1
ATOM 1440 O O . PRO A 1 183 ? -11.697 -29.615 -8.887 1.00 48.12 183 PRO A O 1
ATOM 1443 N N . GLN A 1 184 ? -13.767 -29.462 -9.748 1.00 51.16 184 GLN A N 1
ATOM 1444 C CA . GLN A 1 184 ? -14.332 -28.517 -8.771 1.00 51.16 184 GLN A CA 1
ATOM 1445 C C . GLN A 1 184 ? -14.081 -28.955 -7.309 1.00 51.16 184 GLN A C 1
ATOM 1447 O O . GLN A 1 184 ? -13.964 -28.119 -6.414 1.00 51.16 184 GLN A O 1
ATOM 1452 N N . ALA A 1 185 ? -13.899 -30.260 -7.075 1.00 45.31 185 ALA A N 1
ATOM 1453 C CA . ALA A 1 185 ? -13.564 -30.842 -5.780 1.00 45.31 185 ALA A CA 1
ATOM 1454 C C . ALA A 1 185 ? -12.211 -30.373 -5.196 1.00 45.31 185 ALA A C 1
ATOM 1456 O O . ALA A 1 185 ? -12.094 -30.255 -3.975 1.00 45.31 185 ALA A O 1
ATOM 1457 N N . ALA A 1 186 ? -11.209 -30.041 -6.022 1.00 47.91 186 ALA A N 1
ATOM 1458 C CA . ALA A 1 186 ? -9.924 -29.531 -5.528 1.00 47.91 186 ALA A CA 1
ATOM 1459 C C . ALA A 1 186 ? -10.047 -28.099 -4.973 1.00 47.91 186 ALA A C 1
ATOM 1461 O O . ALA A 1 186 ? -9.400 -27.753 -3.984 1.00 47.91 186 ALA A O 1
ATOM 1462 N N . CYS A 1 187 ? -10.949 -27.294 -5.545 1.00 40.50 187 CYS A N 1
ATOM 1463 C CA . CYS A 1 187 ? -11.239 -25.946 -5.061 1.00 40.50 187 CYS A CA 1
ATOM 1464 C C . CYS A 1 187 ? -12.012 -25.989 -3.727 1.00 40.50 187 CYS A C 1
ATOM 1466 O O . CYS A 1 187 ? -11.669 -25.274 -2.786 1.00 40.50 187 CYS A O 1
ATOM 1468 N N . CYS A 1 188 ? -12.975 -26.908 -3.579 1.00 46.41 188 CYS A N 1
ATOM 1469 C CA . CYS A 1 188 ? -13.699 -27.104 -2.316 1.00 46.41 188 CYS A CA 1
ATOM 1470 C C . CYS A 1 188 ? -12.798 -27.619 -1.178 1.00 46.41 188 CYS A C 1
ATOM 1472 O O . CYS A 1 188 ? -12.953 -27.191 -0.034 1.00 46.41 188 CYS A O 1
ATOM 1474 N N . ALA A 1 189 ? -11.827 -28.491 -1.471 1.00 47.06 189 ALA A N 1
ATOM 1475 C CA . ALA A 1 189 ? -10.893 -29.002 -0.464 1.00 47.06 189 ALA A CA 1
ATOM 1476 C C . ALA A 1 189 ? -9.870 -27.945 0.002 1.00 47.06 189 ALA A C 1
ATOM 1478 O O . ALA A 1 189 ? -9.478 -27.949 1.172 1.00 47.06 189 ALA A O 1
ATOM 1479 N N . ALA A 1 190 ? -9.463 -27.025 -0.880 1.00 45.75 190 ALA A N 1
ATOM 1480 C CA . ALA A 1 190 ? -8.615 -25.886 -0.524 1.00 45.75 190 ALA A CA 1
ATOM 1481 C C . ALA A 1 190 ? -9.372 -24.861 0.344 1.00 45.75 190 ALA A C 1
ATOM 1483 O O . ALA A 1 190 ? -8.856 -24.420 1.371 1.00 45.75 190 ALA A O 1
ATOM 1484 N N . TRP A 1 191 ? -10.635 -24.571 0.008 1.00 41.81 191 TRP A N 1
ATOM 1485 C CA . TRP A 1 191 ? -11.512 -23.714 0.818 1.00 41.81 191 TRP A CA 1
ATOM 1486 C C . TRP A 1 191 ? -11.859 -24.321 2.185 1.00 41.81 191 TRP A C 1
ATOM 1488 O O . TRP A 1 191 ? -11.908 -23.604 3.184 1.00 41.81 191 TRP A O 1
ATOM 1498 N N . GLY A 1 192 ? -12.041 -25.643 2.266 1.00 43.94 192 GLY A N 1
ATOM 1499 C CA . GLY A 1 192 ? -12.289 -26.344 3.529 1.00 43.94 192 GLY A CA 1
ATOM 1500 C C . GLY A 1 192 ? -11.127 -26.229 4.520 1.00 43.94 192 GLY A C 1
ATOM 1501 O O . GLY A 1 192 ? -11.355 -2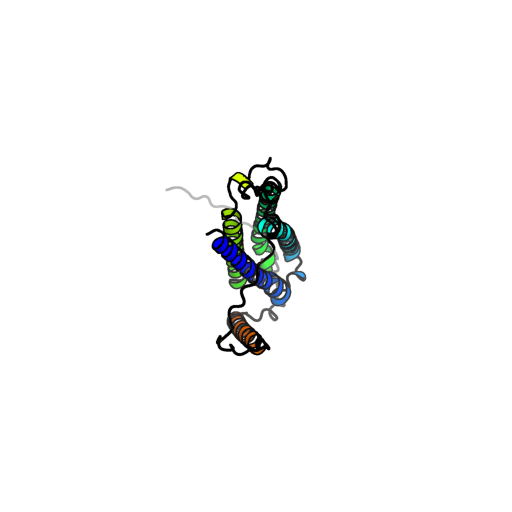5.964 5.699 1.00 43.94 192 GLY A O 1
ATOM 1502 N N . ARG A 1 193 ? -9.877 -26.340 4.045 1.00 51.69 193 ARG A N 1
ATOM 1503 C CA . ARG A 1 193 ? -8.681 -26.182 4.897 1.00 51.69 193 ARG A CA 1
ATOM 1504 C C . ARG A 1 193 ? -8.446 -24.730 5.313 1.00 51.69 193 ARG A C 1
ATOM 1506 O O . ARG A 1 193 ? -8.054 -24.504 6.454 1.00 51.69 193 ARG A O 1
ATOM 1513 N N . LEU A 1 194 ? -8.755 -23.756 4.449 1.00 41.81 194 LEU A N 1
ATOM 1514 C CA . LEU A 1 194 ? -8.718 -22.334 4.816 1.00 41.81 194 LEU A CA 1
ATOM 1515 C C . LEU A 1 194 ? -9.761 -22.000 5.894 1.00 41.81 194 LEU A C 1
ATOM 1517 O O . LEU A 1 194 ? -9.454 -21.284 6.841 1.00 41.81 194 LEU A O 1
ATOM 1521 N N . ARG A 1 195 ? -10.971 -22.570 5.796 1.00 46.75 195 ARG A N 1
ATOM 1522 C CA . ARG A 1 195 ? -12.031 -22.407 6.804 1.00 46.75 195 ARG A CA 1
ATOM 1523 C C . ARG A 1 195 ? -11.632 -23.006 8.153 1.00 46.75 195 ARG A C 1
ATOM 1525 O O . ARG A 1 195 ? -11.889 -22.386 9.176 1.00 46.75 195 ARG A O 1
ATOM 1532 N N . SER A 1 196 ? -10.976 -24.166 8.174 1.00 41.56 196 SER A N 1
ATOM 1533 C CA . SER A 1 196 ? -10.448 -24.753 9.414 1.00 41.56 196 SER A CA 1
ATOM 1534 C C . SER A 1 196 ? -9.319 -23.917 10.025 1.00 41.56 196 SER A C 1
ATOM 1536 O O . SER A 1 196 ? -9.288 -23.767 11.241 1.00 41.56 196 SER A O 1
ATOM 1538 N N . LEU A 1 197 ? -8.442 -23.318 9.211 1.00 44.94 197 LEU A N 1
ATOM 1539 C CA . LEU A 1 197 ? -7.400 -22.408 9.703 1.00 44.94 197 LEU A CA 1
ATOM 1540 C C . LEU A 1 197 ? -8.000 -21.105 10.269 1.00 44.94 197 LEU A C 1
ATOM 1542 O O . LEU A 1 197 ? -7.587 -20.644 11.329 1.00 44.94 197 LEU A O 1
ATOM 1546 N N . LEU A 1 198 ? -9.023 -20.556 9.604 1.00 46.59 198 LEU A N 1
ATOM 1547 C CA . LEU A 1 198 ? -9.777 -19.381 10.059 1.00 46.59 198 LEU A CA 1
ATOM 1548 C C . LEU A 1 198 ? -10.552 -19.651 11.357 1.00 46.59 198 LEU A C 1
ATOM 1550 O O . LEU A 1 198 ? -10.566 -18.796 12.233 1.00 46.59 198 LEU A O 1
ATOM 1554 N N . LEU A 1 199 ? -11.135 -20.843 11.521 1.00 46.22 199 LEU A N 1
ATOM 1555 C CA . LEU A 1 199 ? -11.844 -21.234 12.747 1.00 46.22 199 LEU A CA 1
ATOM 1556 C C . LEU A 1 199 ? -10.896 -21.498 13.929 1.00 46.22 199 LEU A C 1
ATOM 1558 O O . LEU A 1 199 ? -11.260 -21.232 15.072 1.00 46.22 199 LEU A O 1
ATOM 1562 N N . ILE A 1 200 ? -9.669 -21.969 13.675 1.00 51.88 200 ILE A N 1
ATOM 1563 C CA . ILE A 1 200 ? -8.639 -22.092 14.719 1.00 51.88 200 ILE A CA 1
ATOM 1564 C C . ILE A 1 200 ? -8.240 -20.699 15.238 1.00 51.88 200 ILE A C 1
ATOM 1566 O O . ILE A 1 200 ? -8.116 -20.519 16.449 1.00 51.88 200 ILE A O 1
ATOM 1570 N N . LEU A 1 201 ? -8.142 -19.697 14.355 1.00 48.97 201 LEU A N 1
ATOM 1571 C CA . LEU A 1 201 ? -7.863 -18.302 14.728 1.00 48.97 201 LEU A CA 1
ATOM 1572 C C . LEU A 1 201 ? -9.066 -17.580 15.372 1.00 48.97 201 LEU A C 1
ATOM 1574 O O . LEU A 1 201 ? -8.874 -16.584 16.067 1.00 48.97 201 LEU A O 1
ATOM 1578 N N . ASP A 1 202 ? -10.289 -18.077 15.172 1.00 45.78 202 ASP A N 1
ATOM 1579 C CA . ASP A 1 202 ? -11.527 -17.509 15.732 1.00 45.78 202 ASP A CA 1
ATOM 1580 C C . ASP A 1 202 ? -11.836 -17.994 17.164 1.00 45.78 202 ASP A C 1
ATOM 1582 O O . ASP A 1 202 ? -12.483 -17.302 17.946 1.00 45.78 202 ASP A O 1
ATOM 1586 N N . SER A 1 203 ? -11.292 -19.147 17.573 1.00 45.00 203 SER A N 1
ATOM 1587 C CA . SER A 1 203 ? -11.539 -19.751 18.898 1.00 45.00 203 SER A CA 1
ATOM 1588 C C . SER A 1 203 ? -11.008 -18.956 20.104 1.00 45.00 203 SER A C 1
ATOM 1590 O O . SER A 1 203 ? -11.246 -19.335 21.249 1.00 45.00 203 SER A O 1
ATOM 1592 N N . SER A 1 204 ? -10.298 -17.848 19.867 1.00 48.47 204 SER A N 1
ATOM 1593 C CA . SER A 1 204 ? -9.773 -16.958 20.914 1.00 48.47 204 SER A CA 1
ATOM 1594 C C . SER A 1 204 ? -10.538 -15.636 21.049 1.00 48.47 204 SER A C 1
ATOM 1596 O O . SER A 1 204 ? -10.134 -14.796 21.852 1.00 48.47 204 SER A O 1
ATOM 1598 N N . ALA A 1 205 ? -11.609 -15.406 20.280 1.00 46.53 205 ALA A N 1
ATOM 1599 C CA . ALA A 1 205 ? -12.367 -14.160 20.367 1.00 46.53 205 ALA A CA 1
ATOM 1600 C C . ALA A 1 205 ? -13.251 -14.134 21.636 1.00 46.53 205 ALA A C 1
ATOM 1602 O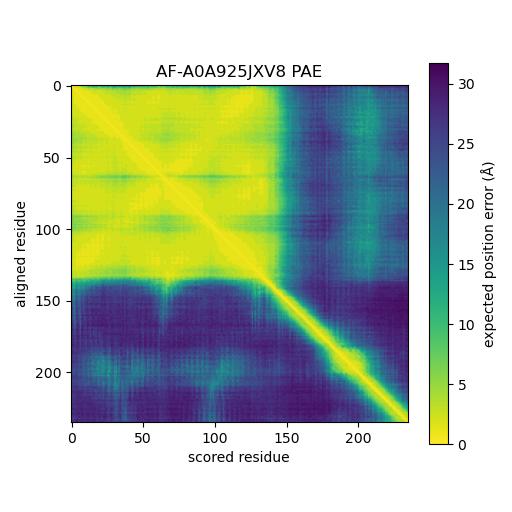 O . ALA A 1 205 ? -14.150 -14.966 21.771 1.00 46.53 205 ALA A O 1
ATOM 1603 N N . PRO A 1 206 ? -13.049 -13.187 22.573 1.00 50.69 206 PRO A N 1
ATOM 1604 C CA . PRO A 1 206 ? -13.971 -12.992 23.684 1.00 50.69 206 PRO A CA 1
ATOM 1605 C C . PRO A 1 206 ? -15.328 -12.522 23.151 1.00 50.69 206 PRO A C 1
ATOM 1607 O O . PRO A 1 206 ? -15.397 -11.701 22.237 1.00 50.69 206 PRO A O 1
ATOM 1610 N N . ASP A 1 207 ? -16.410 -13.006 23.752 1.00 47.47 207 ASP A N 1
ATOM 1611 C CA . ASP A 1 207 ? -17.778 -12.603 23.434 1.00 47.47 207 ASP A CA 1
ATOM 1612 C C . ASP A 1 207 ? -18.027 -11.138 23.861 1.00 47.47 207 ASP A C 1
ATOM 1614 O O . ASP A 1 207 ? -18.454 -10.836 24.980 1.00 47.47 207 ASP A O 1
ATOM 1618 N N . TYR A 1 208 ? -17.681 -10.190 22.984 1.00 51.19 208 TYR A N 1
ATOM 1619 C CA . TYR A 1 208 ? -17.801 -8.746 23.232 1.00 51.19 208 TYR A CA 1
ATOM 1620 C C . TYR A 1 208 ? -19.248 -8.231 23.152 1.00 51.19 208 TYR A C 1
ATOM 1622 O O . TYR A 1 208 ? -19.508 -7.083 23.522 1.00 51.19 208 TYR A O 1
ATOM 1630 N N . ALA A 1 209 ? -20.211 -9.056 22.729 1.00 49.84 209 ALA A N 1
ATOM 1631 C CA . ALA A 1 209 ? -21.597 -8.635 22.533 1.00 49.84 209 ALA A CA 1
ATOM 1632 C C . ALA A 1 209 ? -22.373 -8.371 23.844 1.00 49.84 209 ALA A C 1
ATOM 1634 O O . ALA A 1 209 ? -23.482 -7.840 23.795 1.00 49.84 209 ALA A O 1
ATOM 1635 N N . SER A 1 210 ? -21.812 -8.673 25.024 1.00 47.94 210 SER A N 1
ATOM 1636 C CA . SER A 1 210 ? -22.563 -8.642 26.294 1.00 47.94 210 SER A CA 1
ATOM 1637 C C . SER A 1 210 ? -22.141 -7.584 27.331 1.00 47.94 210 SER A C 1
ATOM 1639 O O . SER A 1 210 ? -22.840 -7.416 28.331 1.00 47.94 210 SER A O 1
ATOM 1641 N N . ARG A 1 211 ? -21.059 -6.807 27.136 1.00 49.06 211 ARG A N 1
ATOM 1642 C CA . ARG A 1 211 ? -20.522 -5.898 28.190 1.00 49.06 211 ARG A CA 1
ATOM 1643 C C . ARG A 1 211 ? -20.903 -4.414 28.098 1.00 49.06 211 ARG A C 1
ATOM 1645 O O . ARG A 1 211 ? -20.407 -3.599 28.870 1.00 49.06 211 ARG A O 1
ATOM 1652 N N . GLY A 1 212 ? -21.843 -4.045 27.235 1.00 45.28 212 GLY A N 1
ATOM 1653 C CA . GLY A 1 212 ? -22.254 -2.652 27.022 1.00 45.28 212 GLY A CA 1
ATOM 1654 C C . GLY A 1 212 ? -23.310 -2.083 27.981 1.00 45.28 212 GLY A C 1
ATOM 1655 O O . GLY A 1 212 ? -24.111 -1.278 27.526 1.00 45.28 212 GLY A O 1
ATOM 1656 N N . LYS A 1 213 ? -23.393 -2.483 29.263 1.00 50.03 213 LYS A N 1
ATOM 1657 C CA . LYS A 1 213 ? -24.279 -1.831 30.266 1.00 50.03 213 LYS A CA 1
ATOM 1658 C C . LYS A 1 213 ? -23.729 -1.916 31.701 1.00 50.03 213 LYS A C 1
ATOM 1660 O O . LYS A 1 213 ? -24.411 -2.385 32.605 1.00 50.03 213 LYS A O 1
ATOM 1665 N N . ALA A 1 214 ? -22.516 -1.427 31.951 1.00 48.69 214 ALA A N 1
ATOM 1666 C CA . ALA A 1 214 ? -22.019 -1.234 33.319 1.00 48.69 214 ALA A CA 1
ATOM 1667 C C . ALA A 1 214 ? -21.557 0.217 33.545 1.00 48.69 214 ALA A C 1
ATOM 1669 O O . ALA A 1 214 ? -20.407 0.575 33.343 1.00 48.69 214 ALA A O 1
ATOM 1670 N N . ARG A 1 215 ? -22.535 1.045 33.933 1.00 52.44 215 ARG A N 1
ATOM 1671 C CA . ARG A 1 215 ? -22.463 2.225 34.816 1.00 52.44 215 ARG A CA 1
ATOM 1672 C C . ARG A 1 215 ? -21.087 2.897 35.010 1.00 52.44 215 ARG A C 1
ATOM 1674 O O . ARG A 1 215 ? -20.348 2.528 35.915 1.00 52.44 215 ARG A O 1
ATOM 1681 N N . HIS A 1 216 ? -20.890 4.050 34.368 1.00 45.06 216 HIS A N 1
ATOM 1682 C CA . HIS A 1 216 ? -20.123 5.151 34.961 1.00 45.06 216 HIS A CA 1
ATOM 1683 C C . HIS A 1 216 ? -21.088 6.165 35.595 1.00 45.06 216 HIS A C 1
ATOM 1685 O O . HIS A 1 216 ? -21.550 7.108 34.963 1.00 45.06 216 HIS A O 1
ATOM 1691 N N . LYS A 1 217 ? -21.408 5.951 36.876 1.00 50.81 217 LYS A N 1
ATOM 1692 C CA . LYS A 1 217 ? -21.766 7.031 37.807 1.00 50.81 217 LYS A CA 1
ATOM 1693 C C . LYS A 1 217 ? -20.575 7.203 38.746 1.00 50.81 217 LYS A C 1
ATOM 1695 O O . LYS A 1 217 ? -20.558 6.616 39.820 1.00 50.81 217 LYS A O 1
ATOM 1700 N N . PHE A 1 218 ? -19.575 7.976 38.333 1.00 48.47 218 PHE A N 1
ATOM 1701 C CA . PHE A 1 218 ? -18.654 8.581 39.292 1.00 48.47 218 PHE A CA 1
ATOM 1702 C C . PHE A 1 218 ? -19.181 9.979 39.590 1.00 48.47 218 PHE A C 1
ATOM 1704 O O . PHE A 1 218 ? -19.003 10.914 38.816 1.00 48.47 218 PHE A O 1
ATOM 1711 N N . GLY A 1 219 ? -19.919 10.079 40.696 1.00 46.69 219 GLY A N 1
ATOM 1712 C CA . GLY A 1 219 ? -20.245 11.355 41.305 1.00 46.69 219 GLY A CA 1
ATOM 1713 C C . GLY A 1 219 ? -18.978 11.936 41.915 1.00 46.69 219 GLY A C 1
ATOM 1714 O O . GLY A 1 219 ? -18.480 11.424 42.913 1.00 46.69 219 GLY A O 1
ATOM 1715 N N . VAL A 1 220 ? -18.461 13.002 41.313 1.00 48.53 220 VAL A N 1
ATOM 1716 C CA . VAL A 1 220 ? -17.509 13.900 41.966 1.00 48.53 220 VAL A CA 1
ATOM 1717 C C . VAL A 1 220 ? -18.344 14.962 42.672 1.00 48.53 220 VAL A C 1
ATOM 1719 O O . VAL A 1 220 ? -18.700 15.985 42.097 1.00 48.53 220 VAL A O 1
ATOM 1722 N N . THR A 1 221 ? -18.727 14.679 43.914 1.00 54.00 221 THR A N 1
ATOM 1723 C CA . THR A 1 221 ? -19.182 15.703 44.861 1.00 54.00 221 THR A CA 1
ATOM 1724 C C . THR A 1 221 ? -17.987 16.127 45.700 1.00 54.00 221 THR A C 1
ATOM 1726 O O . THR A 1 221 ? -17.230 15.281 46.177 1.00 54.00 221 THR A O 1
ATOM 1729 N N . GLY A 1 222 ? -17.809 17.438 45.824 1.00 49.56 222 GLY A N 1
ATOM 1730 C CA . GLY A 1 222 ? -16.568 18.065 46.240 1.00 49.56 222 GLY A CA 1
ATOM 1731 C C . GLY A 1 222 ? -16.112 17.779 47.667 1.00 49.56 222 GLY A C 1
ATOM 1732 O O . GLY A 1 222 ? -16.852 17.309 48.534 1.00 49.56 222 GLY A O 1
ATOM 1733 N N . ARG A 1 223 ? -14.860 18.161 47.910 1.00 53.03 223 ARG A N 1
ATOM 1734 C CA . ARG A 1 223 ? -14.419 18.595 49.227 1.00 53.03 223 ARG A CA 1
ATOM 1735 C C . ARG A 1 223 ? -13.288 19.605 49.073 1.00 53.03 223 ARG A C 1
ATOM 1737 O O . ARG A 1 223 ? -12.130 19.250 48.881 1.00 53.03 223 ARG A O 1
ATOM 1744 N N . ASP A 1 224 ? -13.678 20.871 49.156 1.00 57.69 224 ASP A N 1
ATOM 1745 C CA . ASP A 1 224 ? -12.849 21.921 49.730 1.00 57.69 224 ASP A CA 1
ATOM 1746 C C . ASP A 1 224 ? -12.284 21.471 51.082 1.00 57.69 224 ASP A C 1
ATOM 1748 O O . ASP A 1 224 ? -12.988 20.835 51.870 1.00 57.69 224 ASP A O 1
ATOM 1752 N N . ALA A 1 225 ? -11.044 21.884 51.357 1.00 51.66 225 ALA A N 1
ATOM 1753 C CA . ALA A 1 225 ? -10.605 22.524 52.603 1.00 51.66 225 ALA A CA 1
ATOM 1754 C C . ALA A 1 225 ? -9.212 22.069 53.082 1.00 51.66 225 ALA A C 1
ATOM 1756 O O . ALA A 1 225 ? -9.024 20.965 53.579 1.00 51.66 225 ALA A O 1
ATOM 1757 N N . ARG A 1 226 ? -8.302 23.053 53.091 1.00 52.06 226 ARG A N 1
ATOM 1758 C CA . ARG A 1 226 ? -7.360 23.380 54.183 1.00 52.06 226 ARG A CA 1
ATOM 1759 C C . ARG A 1 226 ? -6.308 22.334 54.596 1.00 52.06 226 ARG A C 1
ATOM 1761 O O . ARG A 1 226 ? -6.577 21.450 55.400 1.00 52.06 226 ARG A O 1
ATOM 1768 N N . ARG A 1 227 ? -5.045 22.630 54.263 1.00 54.00 227 ARG A N 1
ATOM 1769 C CA . ARG A 1 227 ? -3.886 22.717 55.194 1.00 54.00 227 ARG A CA 1
ATOM 1770 C C . ARG A 1 227 ? -2.658 23.131 54.374 1.00 54.00 227 ARG A C 1
ATOM 1772 O O . ARG A 1 227 ? -2.221 22.377 53.523 1.00 54.00 227 ARG A O 1
ATOM 1779 N N . ALA A 1 228 ? -2.175 24.370 54.415 1.00 51.28 228 ALA A N 1
ATOM 1780 C CA . ALA A 1 228 ? -1.510 25.048 55.531 1.00 51.28 228 ALA A CA 1
ATOM 1781 C C . ALA A 1 228 ? -0.356 24.229 56.143 1.00 51.28 228 ALA A C 1
ATOM 1783 O O . ALA A 1 228 ? -0.577 23.406 57.026 1.00 51.28 228 ALA A O 1
ATOM 1784 N N . GLY A 1 229 ? 0.861 24.542 55.682 1.00 50.78 229 GLY A N 1
ATOM 1785 C CA . GLY A 1 229 ? 2.080 24.629 56.489 1.00 50.78 229 GLY A CA 1
ATOM 1786 C C . GLY A 1 229 ? 2.737 23.328 56.950 1.00 50.78 229 GLY A C 1
ATOM 1787 O O . GLY A 1 229 ? 2.205 22.628 57.808 1.00 50.78 229 GLY A O 1
ATOM 1788 N N . ARG A 1 230 ? 3.980 23.112 56.500 1.00 55.91 230 ARG A N 1
ATOM 1789 C CA . ARG A 1 230 ? 5.143 22.906 57.384 1.00 55.91 230 ARG A CA 1
ATOM 1790 C C . ARG A 1 230 ? 6.445 22.941 56.584 1.00 55.91 230 ARG A C 1
ATOM 1792 O O . ARG A 1 230 ? 6.678 22.144 55.684 1.00 55.91 230 ARG A O 1
ATOM 1799 N N . SER A 1 231 ? 7.261 23.914 56.957 1.00 62.50 231 SER A N 1
ATOM 1800 C CA . SER A 1 231 ? 8.695 24.021 56.737 1.00 62.50 231 SER A CA 1
ATOM 1801 C C . SER A 1 231 ? 9.438 22.816 57.330 1.00 62.50 231 SER A C 1
ATOM 1803 O O . SER A 1 231 ? 9.079 22.321 58.398 1.00 62.50 231 SER A O 1
ATOM 1805 N N . CYS A 1 232 ? 10.499 22.375 56.655 1.00 55.00 232 CYS A N 1
ATOM 1806 C CA . CYS A 1 232 ? 11.460 21.403 57.173 1.00 55.00 232 CYS A CA 1
ATOM 1807 C C . CYS A 1 232 ? 12.776 22.133 57.501 1.00 55.00 232 CYS A C 1
ATOM 1809 O O . CYS A 1 232 ? 13.266 22.868 56.640 1.00 55.00 232 CYS A O 1
ATOM 1811 N N . PRO A 1 233 ? 13.360 21.975 58.705 1.00 68.44 233 PRO A N 1
ATOM 1812 C CA . PRO A 1 233 ? 14.685 22.495 59.007 1.00 68.44 233 PRO A CA 1
ATOM 1813 C C . PRO A 1 233 ? 15.777 21.503 58.585 1.00 68.44 233 PRO A C 1
ATOM 1815 O O . PRO A 1 233 ? 15.588 20.287 58.612 1.00 68.44 233 PRO A O 1
ATOM 1818 N N . ARG A 1 234 ? 16.929 22.066 58.213 1.00 62.19 234 ARG A N 1
ATOM 1819 C CA . ARG A 1 234 ? 18.196 21.369 57.975 1.00 62.19 234 ARG A CA 1
ATOM 1820 C C . ARG A 1 234 ? 18.729 20.741 59.268 1.00 62.19 234 ARG A C 1
ATOM 1822 O O . ARG A 1 234 ? 18.643 21.359 60.331 1.00 62.19 234 ARG A O 1
ATOM 1829 N N . ARG A 1 235 ? 19.364 19.581 59.134 1.00 66.94 235 ARG A N 1
ATOM 1830 C CA . ARG A 1 235 ? 20.538 19.180 59.913 1.00 66.94 235 ARG A CA 1
ATOM 1831 C C . ARG A 1 235 ? 21.608 18.730 58.937 1.00 66.94 235 ARG A C 1
ATOM 1833 O O . ARG A 1 235 ? 21.212 18.139 57.909 1.00 66.94 235 ARG A O 1
#

Mean predicted aligned error: 15.45 Å

Solvent-accessible surface area (backbone atoms only — not comparable to full-atom values): 14515 Å² total; per-residue (Å²): 114,62,67,60,41,50,49,51,19,51,51,29,49,55,51,28,51,52,44,49,45,45,46,56,49,44,43,37,53,62,71,67,35,34,89,80,36,82,66,26,48,67,45,54,50,32,58,48,50,32,57,59,34,46,51,55,29,50,44,37,61,69,70,51,92,56,44,10,56,52,35,50,50,23,52,50,33,47,54,54,30,53,52,38,50,54,56,32,66,68,43,45,56,67,42,19,51,94,71,80,38,75,50,73,66,58,54,50,47,49,55,50,31,54,50,29,49,52,51,20,51,52,35,48,53,69,66,55,58,76,80,45,62,40,68,83,57,59,91,88,65,62,92,77,58,75,79,74,66,76,82,70,83,73,84,85,73,86,75,84,82,77,88,75,93,77,83,89,82,88,78,85,84,76,81,86,77,78,89,70,72,85,61,69,63,60,59,53,54,52,51,51,53,51,50,53,56,52,52,64,69,51,76,75,66,74,81,72,91,75,72,90,82,76,82,88,80,80,80,86,72,86,79,89,81,92,80,84,87,83,89,82,82,88,131

Radius of gyration: 31.78 Å; Cα contacts (8 Å, |Δi|>4): 134; chains: 1; bounding box: 45×70×118 Å